Protein AF-A0A2W5UUB6-F1 (afdb_monomer_lite)

pLDDT: mean 73.98, std 19.8, range [32.66, 96.31]

Sequence (246 aa):
DMQAITNAYYAKFVEELAATGVTIIPLQDAVIRSAGLQRLMNMAKPAPYIRGGANRSGFYSPPGYKFYFTPLDGRAKAMGDTMTTTGSQVPEEMAMKELNAGILGVRMVVDFAEIEARGRGMLGMRPPTARVKSKANVALLPVDTQLWVLTPQAKSTYSDLGHRQRYALTSPIVMPDSILSVDDTTPRGSKVSDGVASAIGVLAGVGGQKTRTYQVTVDPVAWSKDVSAAMDEVGKVMIARFNADR

Structure (mmCIF, N/CA/C/O backbone):
data_AF-A0A2W5UUB6-F1
#
_entry.id   AF-A0A2W5UUB6-F1
#
loop_
_atom_site.group_PDB
_atom_site.id
_atom_site.type_symbol
_atom_site.label_atom_id
_atom_site.label_alt_id
_atom_site.label_comp_id
_atom_site.label_asym_id
_atom_site.label_entity_id
_atom_site.label_seq_id
_atom_site.pdbx_PDB_ins_code
_atom_site.Cartn_x
_atom_site.Cartn_y
_atom_site.Cartn_z
_atom_site.occupancy
_atom_site.B_iso_or_equiv
_atom_site.auth_seq_id
_atom_site.auth_comp_id
_atom_site.auth_asym_id
_atom_site.auth_atom_id
_atom_site.pdbx_PDB_model_num
ATOM 1 N N . ASP A 1 1 ? -2.042 1.604 -17.564 1.00 79.38 1 ASP A N 1
ATOM 2 C CA . ASP A 1 1 ? -2.416 2.791 -16.770 1.00 79.38 1 ASP A CA 1
ATOM 3 C C . ASP A 1 1 ? -2.260 2.454 -15.285 1.00 79.38 1 ASP A C 1
ATOM 5 O O . ASP A 1 1 ? -2.983 1.600 -14.789 1.00 79.38 1 ASP A O 1
ATOM 9 N N . MET A 1 2 ? -1.285 3.055 -14.592 1.00 85.12 2 MET A N 1
ATOM 10 C CA . MET A 1 2 ? -1.021 2.781 -13.166 1.00 85.12 2 MET A CA 1
ATOM 11 C C . MET A 1 2 ? -2.186 3.184 -12.254 1.00 85.12 2 MET A C 1
ATOM 13 O O . MET A 1 2 ? -2.388 2.562 -11.209 1.00 85.12 2 MET A O 1
ATOM 17 N N . GLN A 1 3 ? -2.958 4.205 -12.635 1.00 90.69 3 GLN A N 1
ATOM 18 C CA . GLN A 1 3 ? -4.105 4.641 -11.848 1.00 90.69 3 GLN A CA 1
ATOM 19 C C . GLN A 1 3 ? -5.238 3.616 -11.948 1.00 90.69 3 GLN A C 1
ATOM 21 O O . GLN A 1 3 ? -5.810 3.245 -10.927 1.00 90.69 3 GLN A O 1
ATOM 26 N N . ALA A 1 4 ? -5.511 3.098 -13.150 1.00 91.31 4 ALA A N 1
ATOM 27 C CA . ALA A 1 4 ? -6.483 2.024 -13.349 1.00 91.31 4 ALA A CA 1
ATOM 28 C C . ALA A 1 4 ? -6.118 0.752 -12.563 1.00 91.31 4 ALA A C 1
ATO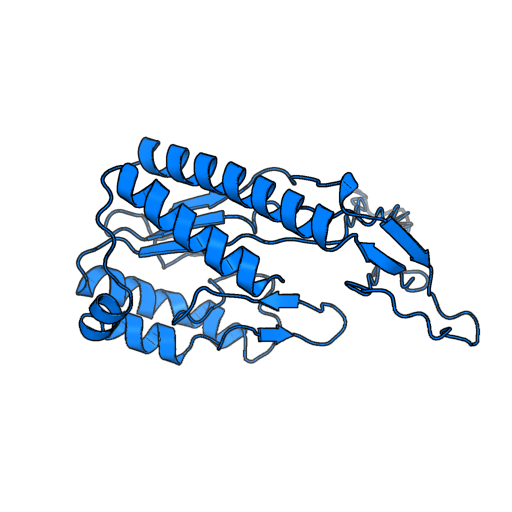M 30 O O . ALA A 1 4 ? -6.977 0.213 -11.868 1.00 91.31 4 ALA A O 1
ATOM 31 N N . ILE A 1 5 ? -4.847 0.326 -12.599 1.00 92.81 5 ILE A N 1
ATOM 32 C CA . ILE A 1 5 ? -4.355 -0.815 -11.802 1.00 92.81 5 ILE A CA 1
ATOM 33 C C . ILE A 1 5 ? -4.570 -0.557 -10.308 1.00 92.81 5 ILE A C 1
ATOM 35 O O . ILE A 1 5 ? -5.104 -1.408 -9.605 1.00 92.81 5 ILE A O 1
ATOM 39 N N . THR A 1 6 ? -4.215 0.637 -9.824 1.00 94.56 6 THR A N 1
ATOM 40 C CA . THR A 1 6 ? -4.392 1.011 -8.410 1.00 94.56 6 THR A CA 1
ATOM 41 C C . THR A 1 6 ? -5.861 0.961 -7.987 1.00 94.56 6 THR A C 1
ATOM 43 O O . THR A 1 6 ? -6.180 0.439 -6.921 1.00 94.56 6 THR A O 1
ATOM 46 N N . ASN A 1 7 ? -6.761 1.479 -8.825 1.00 95.25 7 ASN A N 1
ATOM 47 C CA . ASN A 1 7 ? -8.195 1.495 -8.551 1.00 95.25 7 ASN A CA 1
ATOM 48 C C . ASN A 1 7 ? -8.778 0.077 -8.520 1.00 95.25 7 ASN A C 1
ATOM 50 O O . ASN A 1 7 ? -9.508 -0.257 -7.589 1.00 95.25 7 ASN A O 1
ATOM 54 N N . ALA A 1 8 ? -8.440 -0.746 -9.517 1.00 94.69 8 ALA A N 1
ATOM 55 C CA . ALA A 1 8 ? -8.906 -2.126 -9.616 1.00 94.69 8 ALA A CA 1
ATOM 56 C C . ALA A 1 8 ? -8.400 -2.973 -8.441 1.00 94.69 8 ALA A C 1
ATOM 58 O O . ALA A 1 8 ? -9.194 -3.645 -7.784 1.00 94.69 8 ALA A O 1
ATOM 59 N N . TYR A 1 9 ? -7.105 -2.866 -8.129 1.00 95.62 9 TYR A N 1
ATOM 60 C CA . TYR A 1 9 ? -6.496 -3.551 -6.994 1.00 95.62 9 TYR A CA 1
ATOM 61 C C . TYR A 1 9 ? -7.173 -3.171 -5.675 1.00 95.62 9 TYR A C 1
ATOM 63 O O . TYR A 1 9 ? -7.541 -4.044 -4.899 1.00 95.62 9 TYR A O 1
ATOM 71 N N . TYR A 1 10 ? -7.382 -1.876 -5.419 1.00 95.50 10 TYR A N 1
ATOM 72 C CA . TYR A 1 10 ? -8.007 -1.434 -4.174 1.00 95.50 10 TYR A CA 1
ATOM 73 C C . TYR A 1 10 ? -9.453 -1.912 -4.035 1.00 95.50 10 TYR A C 1
ATOM 75 O O . TYR A 1 10 ? -9.826 -2.385 -2.965 1.00 95.50 10 TYR A O 1
ATOM 83 N N . ALA A 1 11 ? -10.253 -1.817 -5.102 1.00 95.25 11 ALA A N 1
ATOM 84 C CA . ALA A 1 11 ? -11.636 -2.288 -5.086 1.00 95.25 11 ALA A CA 1
ATOM 85 C C . ALA A 1 11 ? -11.707 -3.777 -4.717 1.00 95.25 11 ALA A C 1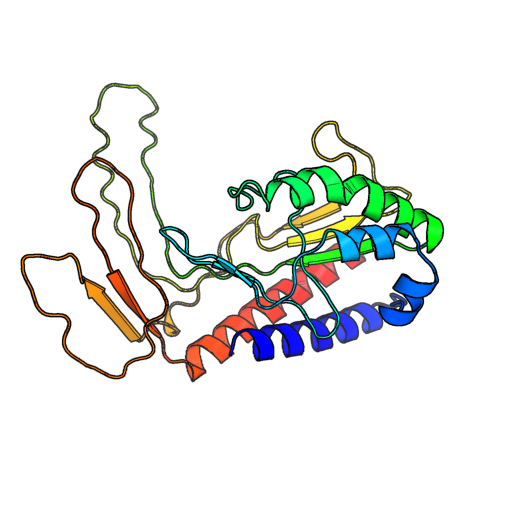
ATOM 87 O O . ALA A 1 11 ? -12.432 -4.151 -3.797 1.00 95.25 11 ALA A O 1
ATOM 88 N N . LYS A 1 12 ? -10.874 -4.596 -5.367 1.00 96.06 12 LYS A N 1
ATOM 89 C CA . LYS A 1 12 ? -10.772 -6.029 -5.089 1.00 96.06 12 LYS A CA 1
ATOM 90 C C . LYS A 1 12 ? -10.245 -6.317 -3.685 1.00 96.06 12 LYS A C 1
ATOM 92 O O . LYS A 1 12 ? -10.807 -7.145 -2.983 1.00 96.06 12 LYS A O 1
ATOM 97 N N . PHE A 1 13 ? -9.207 -5.611 -3.244 1.00 95.81 13 PHE A N 1
ATOM 98 C CA . PHE A 1 13 ? -8.630 -5.783 -1.911 1.00 95.81 13 PHE A CA 1
ATOM 99 C C . PHE A 1 13 ? -9.650 -5.489 -0.800 1.00 95.81 13 PHE A C 1
ATOM 101 O O . PHE A 1 13 ? -9.729 -6.226 0.177 1.00 95.81 13 PHE A O 1
ATOM 108 N N . VAL A 1 14 ? -10.448 -4.426 -0.947 1.00 95.12 14 VAL A N 1
ATOM 109 C CA . VAL A 1 14 ? -11.532 -4.070 -0.015 1.00 95.12 14 VAL A CA 1
ATOM 110 C C . VAL A 1 14 ? -12.622 -5.139 -0.005 1.00 95.12 14 VAL A C 1
ATOM 112 O O . VAL A 1 14 ? -13.071 -5.525 1.071 1.00 95.12 14 VAL A O 1
ATOM 115 N N . GLU A 1 15 ? -13.027 -5.637 -1.173 1.00 95.88 15 GLU A N 1
ATOM 116 C CA . GLU A 1 15 ? -14.008 -6.722 -1.295 1.00 95.88 15 GLU A CA 1
ATOM 117 C C . GLU A 1 15 ? -13.514 -8.012 -0.626 1.00 95.88 15 GLU A C 1
ATOM 119 O O . GLU A 1 15 ? -14.204 -8.577 0.224 1.00 95.88 15 GLU A O 1
ATOM 124 N N . GLU A 1 16 ? -12.294 -8.444 -0.951 1.00 95.94 16 GLU A N 1
ATOM 125 C CA . GLU A 1 16 ? -11.674 -9.641 -0.382 1.00 95.94 16 GLU A CA 1
ATOM 126 C C . GLU A 1 16 ? -11.497 -9.512 1.131 1.00 95.94 16 GLU A C 1
ATOM 128 O O . GLU A 1 16 ? -11.781 -10.466 1.848 1.00 95.94 16 GLU A O 1
ATOM 133 N N . LEU A 1 17 ? -11.088 -8.342 1.635 1.00 94.88 17 LEU A N 1
ATOM 134 C CA . LEU A 1 17 ? -10.955 -8.083 3.070 1.00 94.88 17 LEU A CA 1
ATOM 135 C C . LEU A 1 17 ? -12.319 -8.084 3.777 1.00 94.88 17 LEU A C 1
ATOM 137 O O . LEU A 1 17 ? -12.452 -8.652 4.860 1.00 94.88 17 LEU A O 1
ATOM 141 N N . ALA A 1 18 ? -13.352 -7.493 3.174 1.00 95.81 18 ALA A N 1
ATOM 142 C CA . ALA A 1 18 ? -14.706 -7.527 3.724 1.00 95.81 18 ALA A CA 1
ATOM 143 C C . ALA A 1 18 ? -15.255 -8.961 3.797 1.00 95.81 18 ALA A C 1
ATOM 145 O O . ALA A 1 18 ? -15.889 -9.331 4.789 1.00 95.81 18 ALA A O 1
ATOM 146 N N . ALA A 1 19 ? -14.944 -9.800 2.804 1.00 96.31 19 ALA A N 1
ATOM 147 C CA . ALA A 1 19 ? -15.331 -11.211 2.777 1.00 96.31 19 ALA A CA 1
ATOM 148 C C . ALA A 1 19 ? -14.726 -12.039 3.931 1.00 96.31 19 ALA A C 1
ATOM 150 O O . ALA A 1 19 ? -15.245 -13.106 4.256 1.00 96.31 19 ALA A O 1
ATOM 151 N N . THR A 1 20 ? -13.682 -11.545 4.608 1.00 94.94 20 THR A N 1
ATOM 152 C CA . THR A 1 20 ? -13.096 -12.183 5.807 1.00 94.94 20 THR A CA 1
ATOM 153 C C . THR A 1 20 ? -13.822 -11.807 7.108 1.00 94.94 20 THR A C 1
ATOM 155 O O . THR A 1 20 ? -13.417 -12.196 8.211 1.00 94.94 20 THR A O 1
ATOM 158 N N . GLY A 1 21 ? -14.915 -11.046 6.996 1.00 94.38 21 GLY A N 1
ATOM 159 C CA . GLY A 1 21 ? -15.702 -10.547 8.121 1.00 94.38 21 GLY A CA 1
ATOM 160 C C . GLY A 1 21 ? -15.117 -9.285 8.756 1.00 94.38 21 GLY A C 1
ATOM 161 O O . GLY A 1 21 ? -15.389 -9.009 9.923 1.00 94.38 21 GLY A O 1
ATOM 162 N N . VAL A 1 22 ? -14.269 -8.538 8.043 1.00 93.38 22 VAL A N 1
ATOM 163 C CA . VAL A 1 22 ? -13.794 -7.218 8.482 1.00 93.38 22 VAL A CA 1
ATOM 164 C C . VAL A 1 22 ? -14.789 -6.152 8.040 1.00 93.38 22 VAL A C 1
ATOM 166 O O . VAL A 1 22 ? -15.046 -5.979 6.852 1.00 93.38 22 VAL A O 1
ATOM 169 N N . THR A 1 23 ? -15.311 -5.381 8.991 1.00 94.38 23 THR A N 1
ATOM 170 C CA . THR A 1 23 ? -16.136 -4.211 8.674 1.00 94.38 23 THR A CA 1
ATOM 171 C C . THR A 1 23 ? -15.251 -3.048 8.242 1.00 94.38 23 THR A C 1
ATOM 173 O O . THR A 1 23 ? -14.410 -2.579 9.010 1.00 94.38 23 THR A O 1
ATOM 176 N N . ILE A 1 24 ? -15.464 -2.555 7.024 1.00 93.81 24 ILE A N 1
ATOM 177 C CA . ILE A 1 24 ? -14.699 -1.447 6.451 1.00 93.81 24 ILE A CA 1
ATOM 178 C C . ILE A 1 24 ? -15.499 -0.154 6.614 1.00 93.81 24 ILE A C 1
ATOM 180 O O . ILE A 1 24 ? -16.646 -0.067 6.182 1.00 93.81 24 ILE A O 1
ATOM 184 N N . ILE A 1 25 ? -14.891 0.855 7.241 1.00 94.19 25 ILE A N 1
ATOM 185 C CA . ILE A 1 25 ? -15.484 2.191 7.369 1.00 94.19 25 ILE A CA 1
ATOM 186 C C . ILE A 1 25 ? -15.177 2.970 6.080 1.00 94.19 25 ILE A C 1
ATOM 188 O O . ILE A 1 25 ? -13.996 3.130 5.755 1.00 94.19 25 ILE A O 1
ATOM 192 N N . PRO A 1 26 ? -16.188 3.474 5.348 1.00 93.69 26 PRO A N 1
ATOM 193 C CA . PRO A 1 26 ? -15.958 4.304 4.170 1.00 93.69 26 PRO A CA 1
ATOM 194 C C . PRO A 1 26 ? -15.103 5.534 4.497 1.00 93.69 26 PRO A C 1
ATOM 196 O O . PRO A 1 26 ? -15.256 6.143 5.556 1.00 93.69 26 PRO A O 1
ATOM 199 N N . LEU A 1 27 ? -14.220 5.938 3.574 1.00 92.25 27 LEU A N 1
ATOM 200 C CA . LEU A 1 27 ? -13.283 7.044 3.814 1.00 92.25 27 LEU A CA 1
ATOM 201 C C . LEU A 1 27 ? -13.987 8.337 4.238 1.00 92.25 27 LEU A C 1
ATOM 203 O O . LEU A 1 27 ? -13.520 9.013 5.148 1.00 92.25 27 LEU A O 1
ATOM 207 N N . GLN A 1 28 ? -15.090 8.689 3.573 1.00 93.25 28 GLN A N 1
ATOM 208 C CA . GLN A 1 28 ? -15.815 9.930 3.853 1.00 93.25 28 GLN A CA 1
ATOM 209 C C . GLN A 1 28 ? -16.339 9.945 5.294 1.00 93.25 28 GLN A C 1
ATOM 211 O O . GLN A 1 28 ? -16.095 10.905 6.025 1.00 93.25 28 GLN A O 1
ATOM 216 N N . ASP A 1 29 ? -16.944 8.841 5.733 1.00 94.88 29 ASP A N 1
ATOM 217 C CA . ASP A 1 29 ? -17.426 8.678 7.105 1.00 94.88 29 ASP A CA 1
ATOM 218 C C . ASP A 1 29 ? -16.270 8.714 8.109 1.00 94.88 29 ASP A C 1
ATOM 220 O O . ASP A 1 29 ? -16.365 9.359 9.155 1.00 94.88 29 ASP A O 1
ATOM 224 N N . ALA A 1 30 ? -15.151 8.059 7.786 1.00 93.94 30 ALA A N 1
ATOM 225 C CA . ALA A 1 30 ? -13.965 8.052 8.634 1.00 93.94 30 ALA A CA 1
ATOM 226 C C . ALA A 1 30 ? -13.375 9.463 8.804 1.00 93.94 30 ALA A C 1
ATOM 228 O O . ALA A 1 30 ? -13.008 9.851 9.912 1.00 93.94 30 ALA A O 1
ATOM 229 N N . VAL A 1 31 ? -13.313 10.255 7.729 1.00 93.75 31 VAL A N 1
ATOM 230 C CA . VAL A 1 31 ? -12.790 11.632 7.752 1.00 93.75 31 VAL A CA 1
ATOM 231 C C . VAL A 1 31 ? -13.700 12.549 8.568 1.00 93.75 31 VAL A C 1
ATOM 233 O O . VAL A 1 31 ? -13.200 13.378 9.323 1.00 93.75 31 VAL A O 1
ATOM 236 N N . ILE A 1 32 ? -15.022 12.393 8.480 1.00 95.44 32 ILE A N 1
ATOM 237 C CA . ILE A 1 32 ? -15.971 13.175 9.292 1.00 95.44 32 ILE A CA 1
ATOM 238 C C . ILE A 1 32 ? -15.808 12.853 10.783 1.00 95.44 32 ILE A C 1
ATOM 240 O O . ILE A 1 32 ? -15.859 13.749 11.623 1.00 95.44 32 ILE A O 1
ATOM 244 N N . ARG A 1 33 ? -15.582 11.578 11.112 1.00 94.88 33 ARG A N 1
ATOM 245 C CA . ARG A 1 33 ? -15.505 11.078 12.492 1.00 94.88 33 ARG A CA 1
ATOM 246 C C . ARG A 1 33 ? -14.141 11.264 13.160 1.00 94.88 33 ARG A C 1
ATOM 248 O O . ARG A 1 33 ? -14.052 11.050 14.365 1.00 94.88 33 ARG A O 1
ATOM 255 N N . SER A 1 34 ? -13.095 11.627 12.413 1.00 95.75 34 SER A N 1
ATOM 256 C CA . SER A 1 34 ? -11.730 11.692 12.939 1.00 95.75 34 SER A CA 1
ATOM 257 C C . SER A 1 34 ? -10.968 12.954 12.528 1.00 95.75 34 SER A C 1
ATOM 259 O O . SER A 1 34 ? -10.591 13.141 11.367 1.00 95.75 34 SER A O 1
ATOM 261 N N . ALA A 1 35 ? -10.639 13.779 13.524 1.00 94.56 35 ALA A N 1
ATOM 262 C CA . ALA A 1 35 ? -9.728 14.909 13.374 1.00 94.56 35 ALA A CA 1
ATOM 263 C C . ALA A 1 35 ? -8.290 14.441 13.083 1.00 94.56 35 ALA A C 1
ATOM 265 O O . ALA A 1 35 ? -7.573 15.084 12.310 1.00 94.56 35 ALA A O 1
ATOM 266 N N . GLY A 1 36 ? -7.878 13.300 13.647 1.00 91.31 36 GLY A N 1
ATOM 267 C CA . GLY A 1 36 ? -6.616 12.636 13.319 1.00 91.31 36 GLY A CA 1
ATOM 268 C C . GLY A 1 36 ? -6.506 12.322 11.826 1.00 91.31 36 GLY A C 1
ATOM 269 O O . GLY A 1 36 ? -5.524 12.697 11.182 1.00 91.31 36 GLY A O 1
ATOM 270 N N . LEU A 1 37 ? -7.547 11.733 11.233 1.00 91.19 37 LEU A N 1
ATOM 271 C CA . LEU A 1 37 ? -7.553 11.385 9.814 1.00 91.19 37 LEU A CA 1
ATOM 272 C C . LEU A 1 37 ? -7.606 12.632 8.923 1.00 91.19 37 LEU A C 1
ATOM 274 O O . LEU A 1 37 ? -6.888 12.693 7.926 1.00 91.19 37 LEU A O 1
ATOM 278 N N . GLN A 1 38 ? -8.372 13.661 9.300 1.00 92.62 38 GLN A N 1
ATOM 279 C CA . GLN A 1 38 ? -8.346 14.959 8.608 1.00 92.62 38 GLN A CA 1
ATOM 280 C C . GLN A 1 38 ? -6.938 15.562 8.597 1.00 92.62 38 GLN A C 1
ATOM 282 O O . GLN A 1 38 ? -6.442 15.986 7.550 1.00 92.62 38 GLN A O 1
ATOM 287 N N . ARG A 1 39 ? -6.252 15.559 9.745 1.00 90.62 39 ARG A N 1
ATOM 288 C CA . ARG A 1 39 ? -4.875 16.050 9.860 1.00 90.62 39 ARG A CA 1
ATOM 289 C C . ARG A 1 39 ? -3.914 15.238 8.996 1.00 90.62 39 ARG A C 1
ATOM 291 O O . ARG A 1 39 ? -3.105 15.835 8.287 1.00 90.62 39 ARG A O 1
ATOM 298 N N . LEU A 1 40 ? -4.030 13.908 9.004 1.00 88.69 40 LEU A N 1
ATOM 299 C CA . LEU A 1 40 ? -3.229 13.031 8.149 1.00 88.69 40 LEU A CA 1
ATOM 300 C C . LEU A 1 40 ? -3.436 13.372 6.669 1.00 88.69 40 LEU A C 1
ATOM 302 O O . LEU A 1 40 ? -2.469 13.572 5.939 1.00 88.69 40 LEU A O 1
ATOM 306 N N . MET A 1 41 ? -4.690 13.521 6.241 1.00 89.12 41 MET A N 1
ATOM 307 C CA . MET A 1 41 ? -5.051 13.868 4.864 1.00 89.12 41 MET A CA 1
ATOM 308 C C . MET A 1 41 ? -4.605 15.280 4.462 1.00 89.12 41 MET A C 1
ATOM 310 O O . MET A 1 41 ? -4.344 15.532 3.285 1.00 89.12 41 MET A O 1
ATOM 314 N N . ASN A 1 42 ? -4.478 16.214 5.402 1.00 88.44 42 ASN A N 1
ATOM 315 C CA . ASN A 1 42 ? -3.940 17.550 5.127 1.00 88.44 42 ASN A CA 1
ATOM 316 C C . ASN A 1 42 ? -2.418 17.545 4.941 1.00 88.44 42 ASN A C 1
ATOM 318 O O . ASN A 1 42 ? -1.894 18.356 4.183 1.00 88.44 42 ASN A O 1
ATOM 322 N N . MET A 1 43 ? -1.719 16.618 5.596 1.00 85.56 43 MET A N 1
ATOM 323 C CA . MET A 1 43 ? -0.272 16.427 5.446 1.00 85.56 43 MET A CA 1
ATOM 324 C C . MET A 1 43 ? 0.084 15.547 4.245 1.00 85.56 43 MET A C 1
ATOM 326 O O . MET A 1 43 ? 1.166 15.678 3.674 1.00 85.56 43 MET A O 1
ATOM 330 N N . ALA A 1 44 ? -0.814 14.635 3.879 1.00 88.31 44 ALA A N 1
ATOM 331 C CA . ALA A 1 44 ? -0.657 13.736 2.752 1.00 88.31 44 ALA A CA 1
ATOM 332 C C . ALA A 1 44 ? -0.598 14.494 1.415 1.00 88.31 44 ALA A C 1
ATOM 334 O O . ALA A 1 44 ? -1.136 15.591 1.243 1.00 88.31 44 ALA A O 1
ATOM 335 N N . LYS A 1 45 ? 0.056 13.876 0.437 1.00 88.50 45 LYS A N 1
ATOM 336 C CA . LYS A 1 45 ? 0.267 14.415 -0.904 1.00 88.50 45 LYS A CA 1
ATOM 337 C C . LYS A 1 45 ? -0.837 13.942 -1.857 1.00 88.50 45 LYS A C 1
ATOM 339 O O . LYS A 1 45 ? -1.331 12.819 -1.717 1.00 88.50 45 LYS A O 1
ATOM 344 N N . PRO A 1 46 ? -1.231 14.772 -2.837 1.00 90.56 46 PRO A N 1
ATOM 345 C CA . PRO A 1 46 ? -2.205 14.368 -3.846 1.00 90.56 46 PRO A CA 1
ATOM 346 C C . PRO A 1 46 ? -1.658 13.216 -4.693 1.00 90.56 46 PRO A C 1
ATOM 348 O O . PRO A 1 46 ? -0.461 13.171 -4.960 1.00 90.56 46 PRO A O 1
ATOM 351 N N . ALA A 1 47 ? -2.529 12.314 -5.138 1.00 89.44 47 ALA A N 1
ATOM 352 C CA . ALA A 1 47 ? -2.204 11.285 -6.119 1.00 89.44 47 ALA A CA 1
ATOM 353 C C . ALA A 1 47 ? -2.944 11.572 -7.446 1.00 89.44 47 ALA A C 1
ATOM 355 O O . ALA A 1 47 ? -4.087 12.030 -7.396 1.00 89.44 47 ALA A O 1
ATOM 356 N N . PRO A 1 48 ? -2.328 11.318 -8.618 1.00 90.31 48 PRO A N 1
ATOM 357 C CA . PRO A 1 48 ? -0.969 10.816 -8.788 1.00 90.31 48 PRO A CA 1
ATOM 358 C C . PRO A 1 48 ? 0.091 11.872 -8.439 1.00 90.31 48 PRO A C 1
ATOM 360 O O . PRO A 1 48 ? -0.061 13.055 -8.737 1.00 90.31 48 PRO A O 1
ATOM 363 N N . TYR A 1 49 ? 1.198 11.435 -7.843 1.00 86.94 49 TYR A N 1
ATOM 364 C CA . TYR A 1 49 ? 2.380 12.267 -7.623 1.00 86.94 49 TYR A CA 1
ATOM 365 C C . TYR A 1 49 ? 3.565 11.664 -8.348 1.00 86.94 49 TYR A C 1
ATOM 367 O O . TYR A 1 49 ? 3.963 10.529 -8.089 1.00 86.94 49 TYR A O 1
ATOM 375 N N . ILE A 1 50 ? 4.138 12.434 -9.266 1.00 85.31 50 ILE A N 1
ATOM 376 C CA . ILE A 1 50 ? 5.315 12.023 -10.019 1.00 85.31 50 ILE A CA 1
ATOM 377 C C . ILE A 1 50 ? 6.508 12.792 -9.482 1.00 85.31 50 ILE A C 1
ATOM 379 O O . ILE A 1 50 ? 6.598 14.013 -9.618 1.00 85.31 50 ILE A O 1
ATOM 383 N N . ARG A 1 51 ? 7.460 12.068 -8.901 1.00 76.50 51 ARG A N 1
ATOM 384 C CA . ARG A 1 51 ? 8.743 12.643 -8.517 1.00 76.50 51 ARG A CA 1
ATOM 385 C C . ARG A 1 51 ? 9.688 12.622 -9.715 1.00 76.50 51 ARG A C 1
ATOM 387 O O . ARG A 1 51 ? 9.911 11.563 -10.296 1.00 76.50 51 ARG A O 1
ATOM 394 N N . GLY A 1 52 ? 10.242 13.779 -10.072 1.00 66.50 52 GLY A N 1
ATOM 395 C CA . GLY A 1 52 ? 11.264 13.913 -11.118 1.00 66.50 52 GLY A CA 1
ATOM 396 C C . GLY A 1 52 ? 12.688 13.574 -10.646 1.00 66.50 52 GLY A C 1
ATOM 397 O O . GLY A 1 52 ? 12.930 13.359 -9.459 1.00 66.50 52 GLY A O 1
ATOM 398 N N . GLY A 1 53 ? 13.645 13.559 -11.582 1.00 64.44 53 GLY A N 1
ATOM 399 C CA . GLY A 1 53 ? 15.079 13.368 -11.313 1.00 64.44 53 GLY A CA 1
ATOM 400 C C . GLY A 1 53 ? 15.584 11.926 -11.469 1.00 64.44 53 GLY A C 1
ATOM 401 O O . GLY A 1 53 ? 14.930 11.093 -12.091 1.00 64.44 53 GLY A O 1
ATOM 402 N N . ALA A 1 54 ? 16.763 11.637 -10.900 1.00 52.69 54 ALA A N 1
ATOM 403 C CA . ALA A 1 54 ? 17.476 10.357 -11.049 1.00 52.69 54 ALA A CA 1
ATOM 404 C C . ALA A 1 54 ? 16.734 9.132 -10.470 1.00 52.69 54 ALA A C 1
ATOM 406 O O . ALA A 1 54 ? 17.042 8.008 -10.841 1.00 52.69 54 ALA A O 1
ATOM 407 N N . ASN A 1 55 ? 15.749 9.346 -9.591 1.00 59.84 55 ASN A N 1
ATOM 408 C CA . ASN A 1 55 ? 14.881 8.308 -9.026 1.00 59.84 55 ASN A CA 1
ATOM 409 C C . ASN A 1 55 ? 13.421 8.643 -9.338 1.00 59.84 55 ASN A C 1
ATOM 411 O O . ASN A 1 55 ? 12.636 8.970 -8.434 1.00 59.84 55 ASN A O 1
ATOM 415 N N . ARG A 1 56 ? 13.090 8.644 -10.635 1.00 72.19 56 ARG A N 1
ATOM 416 C CA . ARG A 1 56 ? 11.734 8.926 -11.102 1.00 72.19 56 ARG A CA 1
ATOM 417 C C . ARG A 1 56 ? 10.792 7.863 -10.545 1.00 72.19 56 ARG A C 1
ATOM 419 O O . ARG A 1 56 ? 10.966 6.678 -10.801 1.00 72.19 56 ARG A O 1
ATOM 426 N N . SER A 1 57 ? 9.813 8.289 -9.760 1.00 79.50 57 SER A N 1
ATOM 427 C CA . SER A 1 57 ? 8.855 7.392 -9.110 1.00 79.50 57 SER A CA 1
ATOM 428 C C . SER A 1 57 ? 7.459 7.976 -9.257 1.00 79.50 57 SER A C 1
ATOM 430 O O . SER A 1 57 ? 7.277 9.182 -9.076 1.00 79.50 57 SER A O 1
ATOM 432 N N . GLY A 1 58 ? 6.493 7.129 -9.603 1.00 87.50 58 GLY A N 1
ATOM 433 C CA . GLY A 1 58 ? 5.079 7.482 -9.600 1.00 87.50 58 GLY A CA 1
ATOM 434 C C . GLY A 1 58 ? 4.399 6.909 -8.366 1.00 87.50 58 GLY A C 1
ATOM 435 O O . GLY A 1 58 ? 4.559 5.728 -8.071 1.00 87.50 58 GLY A O 1
ATOM 436 N N . PHE A 1 59 ? 3.657 7.747 -7.657 1.00 90.56 59 PHE A N 1
ATOM 437 C CA . PHE A 1 59 ? 2.861 7.371 -6.498 1.00 90.56 59 PHE A CA 1
ATOM 438 C C . PHE A 1 59 ? 1.392 7.531 -6.859 1.00 90.56 59 PHE A C 1
ATOM 440 O O . PHE A 1 59 ? 0.977 8.599 -7.313 1.00 90.56 59 PHE A O 1
ATOM 447 N N . TYR A 1 60 ? 0.625 6.467 -6.665 1.00 93.81 60 TYR A N 1
ATOM 448 C CA . TYR A 1 60 ? -0.780 6.380 -7.041 1.00 93.81 60 TYR A CA 1
ATOM 449 C C . TYR A 1 60 ? -1.597 5.975 -5.816 1.00 93.81 60 TYR A C 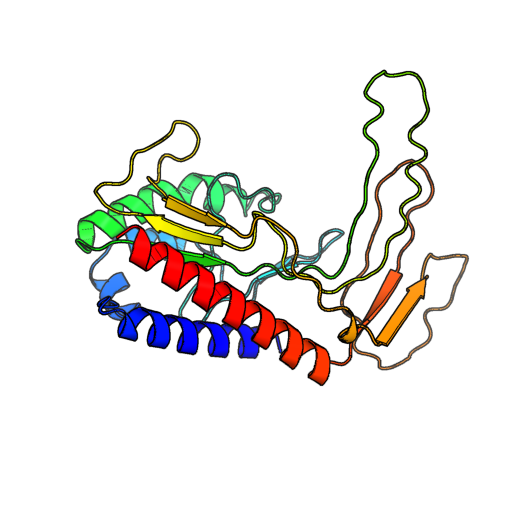1
ATOM 451 O O . TYR A 1 60 ? -1.094 5.312 -4.906 1.00 93.81 60 TYR A O 1
ATOM 459 N N . SER A 1 61 ? -2.846 6.418 -5.757 1.00 95.06 61 SER A N 1
ATOM 460 C CA . SER A 1 61 ? -3.774 6.097 -4.670 1.00 95.06 61 SER A CA 1
ATOM 461 C C . SER A 1 61 ? -5.181 5.943 -5.229 1.00 95.06 61 SER A C 1
ATOM 463 O O . SER A 1 61 ? -5.465 6.533 -6.273 1.00 95.06 61 SER A O 1
ATOM 465 N N . PRO A 1 62 ? -6.062 5.179 -4.567 1.00 94.44 62 PRO A N 1
ATOM 466 C CA . PRO A 1 62 ? -7.453 5.046 -4.989 1.00 94.44 62 PRO A CA 1
ATOM 467 C C . PRO A 1 62 ? -8.194 6.395 -4.978 1.00 94.44 62 PRO A C 1
ATOM 469 O O . PRO A 1 62 ? -7.740 7.345 -4.331 1.00 94.44 62 PRO A O 1
ATOM 472 N N . PRO A 1 63 ? -9.355 6.509 -5.645 1.00 90.88 63 PRO A N 1
ATOM 473 C CA . PRO A 1 63 ? -10.096 7.764 -5.714 1.00 90.88 63 PRO A CA 1
ATOM 474 C C . PRO A 1 63 ? -10.458 8.295 -4.321 1.00 90.88 63 PRO A C 1
ATOM 476 O O . PRO A 1 63 ? -10.902 7.546 -3.454 1.00 90.88 63 PRO A O 1
ATOM 479 N N . GLY A 1 64 ? -10.255 9.595 -4.099 1.00 90.12 64 GLY A N 1
ATOM 480 C CA . GLY A 1 64 ? -10.498 10.250 -2.807 1.00 90.12 64 GLY A CA 1
ATOM 481 C C . GLY A 1 64 ? -9.386 10.061 -1.767 1.00 90.12 64 GLY A C 1
ATOM 482 O O . GLY A 1 64 ? -9.330 10.824 -0.802 1.00 90.12 64 GLY A O 1
ATOM 483 N N . TYR A 1 65 ? -8.463 9.120 -1.978 1.00 91.94 65 TYR A N 1
ATOM 484 C CA . TYR A 1 65 ? -7.302 8.931 -1.116 1.00 91.94 65 TYR A CA 1
ATOM 485 C C . TYR A 1 65 ? -6.131 9.817 -1.547 1.00 91.94 65 TYR A C 1
ATOM 487 O O . TYR A 1 65 ? -5.899 10.091 -2.725 1.00 91.94 65 TYR A O 1
ATOM 495 N N . LYS A 1 66 ? -5.355 10.239 -0.552 1.00 91.44 66 LYS A N 1
ATOM 496 C CA . LYS A 1 66 ? -4.027 10.830 -0.713 1.00 91.44 66 LYS A CA 1
ATOM 497 C C . LYS A 1 66 ? -2.996 9.814 -0.238 1.00 91.44 66 LYS A C 1
ATOM 499 O O . LYS A 1 66 ? -3.329 8.929 0.550 1.00 91.44 66 LYS A O 1
ATOM 504 N N . PHE A 1 67 ? -1.745 9.965 -0.654 1.00 88.25 67 PHE A N 1
ATOM 505 C CA . PHE A 1 67 ? -0.665 9.130 -0.130 1.00 88.25 67 PHE A CA 1
ATOM 506 C C . PHE A 1 67 ? 0.212 9.918 0.836 1.00 88.25 67 PHE A C 1
ATOM 508 O O . PHE A 1 67 ? 0.380 11.132 0.730 1.00 88.25 67 PHE A O 1
ATOM 515 N N . TYR A 1 68 ? 0.820 9.208 1.771 1.00 86.50 68 TYR A N 1
ATOM 516 C CA . TYR A 1 68 ? 1.838 9.744 2.658 1.00 86.50 68 TYR A CA 1
ATOM 517 C C . TYR A 1 68 ? 2.949 8.707 2.796 1.00 86.50 68 TYR A C 1
ATOM 519 O O . TYR A 1 68 ? 2.730 7.509 2.609 1.00 86.50 68 TYR A O 1
ATOM 527 N N . PHE A 1 69 ? 4.157 9.168 3.103 1.00 81.62 69 PHE A N 1
ATOM 528 C CA . PHE A 1 69 ? 5.252 8.264 3.414 1.00 81.62 69 PHE A CA 1
ATOM 529 C C . PHE A 1 69 ? 5.159 7.843 4.879 1.00 81.62 69 PHE A C 1
ATOM 531 O O . PHE A 1 69 ? 4.969 8.680 5.759 1.00 81.62 69 PHE A O 1
ATOM 538 N N . THR A 1 70 ? 5.307 6.550 5.151 1.00 75.75 70 THR A N 1
ATOM 539 C CA . THR A 1 70 ? 5.409 6.061 6.530 1.00 75.75 70 THR A CA 1
ATOM 540 C C . THR A 1 70 ? 6.771 6.425 7.130 1.00 75.75 70 THR A C 1
ATOM 542 O O . THR A 1 70 ? 7.741 6.599 6.389 1.00 75.75 70 THR A O 1
ATOM 545 N N . PRO A 1 71 ? 6.901 6.472 8.461 1.00 68.81 71 PRO A N 1
ATOM 546 C CA . PRO A 1 71 ? 8.190 6.584 9.136 1.00 68.81 71 PRO A CA 1
ATOM 547 C C . PRO A 1 71 ? 9.214 5.601 8.589 1.00 68.81 71 PRO A C 1
ATOM 549 O O . PRO A 1 71 ? 8.891 4.439 8.330 1.00 68.81 71 PRO A O 1
ATOM 552 N N . LEU A 1 72 ? 10.446 6.087 8.430 1.00 65.75 72 LEU A N 1
ATOM 553 C CA . LEU A 1 72 ? 11.575 5.327 7.890 1.00 65.75 72 LEU A CA 1
ATOM 554 C C . LEU A 1 72 ? 11.370 4.823 6.452 1.00 65.75 72 LEU A C 1
ATOM 556 O O . LEU A 1 72 ? 12.120 3.959 6.000 1.00 65.75 72 LEU A O 1
ATOM 560 N N . ASP A 1 73 ? 10.400 5.364 5.705 1.00 70.81 73 ASP A N 1
ATOM 561 C CA . ASP A 1 73 ? 10.343 5.125 4.268 1.00 70.81 73 ASP A CA 1
ATOM 562 C C . ASP A 1 73 ? 11.561 5.784 3.610 1.00 70.81 73 ASP A C 1
ATOM 564 O O . ASP A 1 73 ? 11.614 6.999 3.405 1.00 70.81 73 ASP A O 1
ATOM 568 N N . GLY A 1 74 ? 12.557 4.962 3.272 1.00 66.31 74 GLY A N 1
ATOM 569 C CA . GLY A 1 74 ? 13.806 5.392 2.646 1.00 66.31 74 GLY A CA 1
ATOM 570 C C . GLY A 1 74 ? 13.621 6.063 1.282 1.00 66.31 74 GLY A C 1
ATOM 571 O O . GLY A 1 74 ? 14.591 6.587 0.727 1.00 66.31 74 GLY A O 1
ATOM 572 N N . ARG A 1 75 ? 12.399 6.081 0.726 1.00 69.06 75 ARG A N 1
ATOM 573 C CA . ARG A 1 75 ? 12.056 6.857 -0.470 1.00 69.06 75 ARG A CA 1
ATOM 574 C C . ARG A 1 75 ? 11.793 8.322 -0.164 1.00 69.06 75 ARG A C 1
ATOM 576 O O . ARG A 1 75 ? 11.935 9.116 -1.088 1.00 69.06 75 ARG A O 1
ATOM 583 N N . ALA A 1 76 ? 11.456 8.707 1.061 1.00 64.69 76 ALA A N 1
ATOM 584 C CA . ALA A 1 76 ? 11.220 10.100 1.425 1.00 64.69 76 ALA A CA 1
ATOM 585 C C . ALA A 1 76 ? 12.546 10.866 1.555 1.00 64.69 76 ALA A C 1
ATOM 587 O O . ALA A 1 76 ? 13.097 11.035 2.640 1.00 64.69 76 ALA A O 1
ATOM 588 N N . LYS A 1 77 ? 13.097 11.284 0.414 1.00 64.38 77 LYS A N 1
ATOM 589 C CA . LYS A 1 77 ? 14.410 11.946 0.333 1.00 64.38 77 LYS A CA 1
ATOM 590 C C . LYS A 1 77 ? 14.322 13.447 0.061 1.00 64.38 77 LYS A C 1
ATOM 592 O O . LYS A 1 77 ? 15.326 14.136 0.209 1.00 64.38 77 LYS A O 1
ATOM 597 N N . ALA A 1 78 ? 13.160 13.961 -0.354 1.00 63.38 78 ALA A N 1
ATOM 598 C CA . ALA A 1 78 ? 12.964 15.395 -0.543 1.00 63.38 78 ALA A CA 1
ATOM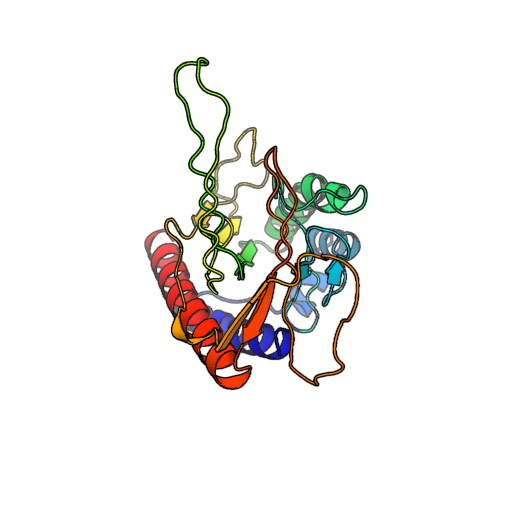 599 C C . ALA A 1 78 ? 12.511 16.062 0.762 1.00 63.38 78 ALA A C 1
ATOM 601 O O . ALA A 1 78 ? 11.775 15.467 1.543 1.00 63.38 78 ALA A O 1
ATOM 602 N N . MET A 1 79 ? 12.883 17.331 0.957 1.00 57.22 79 MET A N 1
ATOM 603 C CA . MET A 1 79 ? 12.566 18.109 2.166 1.00 57.22 79 MET A CA 1
ATOM 604 C C . MET A 1 79 ? 11.060 18.134 2.503 1.00 57.22 79 MET A C 1
ATOM 606 O O . MET A 1 79 ? 10.685 18.133 3.671 1.00 57.22 79 MET A O 1
ATOM 610 N N . GLY A 1 80 ? 10.187 18.100 1.488 1.00 59.75 80 GLY A N 1
ATOM 611 C CA . GLY A 1 80 ? 8.732 18.020 1.665 1.00 59.75 80 GLY A CA 1
ATOM 612 C C . GLY A 1 80 ? 8.174 16.603 1.849 1.00 59.75 80 GLY A C 1
ATOM 613 O O . GLY A 1 80 ? 6.989 16.456 2.136 1.00 59.75 80 GLY A O 1
ATOM 614 N N . ASP A 1 81 ? 8.968 15.554 1.645 1.00 66.62 81 ASP A N 1
ATOM 615 C CA . ASP A 1 81 ? 8.574 14.159 1.894 1.00 66.62 81 ASP A CA 1
ATOM 616 C C . ASP A 1 81 ? 8.796 13.803 3.371 1.00 66.62 81 ASP A C 1
ATOM 618 O O . ASP A 1 81 ? 7.977 13.109 3.978 1.00 66.62 81 ASP A O 1
ATOM 622 N N . THR A 1 82 ? 9.840 14.379 3.977 1.00 60.53 82 THR A N 1
ATOM 623 C CA . THR A 1 82 ? 10.232 14.162 5.376 1.00 60.53 82 THR A CA 1
ATOM 624 C C . THR A 1 82 ? 9.163 14.604 6.384 1.00 60.53 82 THR A C 1
ATOM 626 O O . THR A 1 82 ? 9.036 14.024 7.462 1.00 60.53 82 THR A O 1
ATOM 629 N N . MET A 1 83 ? 8.340 15.604 6.034 1.00 60.28 83 MET A N 1
ATOM 630 C CA . MET A 1 83 ? 7.207 16.018 6.877 1.00 60.28 83 MET A CA 1
ATOM 631 C C . MET A 1 83 ? 6.137 14.925 6.992 1.00 60.28 83 MET A C 1
ATOM 633 O O . MET A 1 83 ? 5.517 14.781 8.044 1.00 60.28 83 MET A O 1
ATOM 637 N N . THR A 1 84 ? 5.940 14.123 5.941 1.00 62.09 84 THR A N 1
ATOM 638 C CA . THR A 1 84 ? 4.977 13.012 5.979 1.00 62.09 84 THR A CA 1
ATOM 639 C C . THR A 1 84 ? 5.534 11.785 6.697 1.00 62.09 84 THR A C 1
ATOM 641 O O . THR A 1 84 ? 4.784 11.128 7.414 1.00 62.09 84 THR A O 1
ATOM 644 N N . THR A 1 85 ? 6.845 11.521 6.611 1.00 63.12 85 THR A N 1
ATOM 645 C CA . THR A 1 85 ? 7.459 10.363 7.283 1.00 63.12 85 THR A CA 1
ATOM 646 C C . THR A 1 85 ? 7.460 10.472 8.791 1.00 63.12 85 THR A C 1
ATOM 648 O O . THR A 1 85 ? 7.167 9.495 9.462 1.00 63.12 85 THR A O 1
ATOM 651 N N . THR A 1 86 ? 7.790 11.634 9.347 1.00 62.62 86 THR A N 1
ATOM 652 C CA . THR A 1 86 ? 7.885 11.775 10.810 1.00 62.62 86 THR A CA 1
ATOM 653 C C . THR A 1 86 ? 6.545 12.192 11.413 1.00 62.62 86 THR A C 1
ATOM 655 O O . THR A 1 86 ? 6.242 11.868 12.555 1.00 62.62 86 THR A O 1
ATOM 658 N N . GLY A 1 87 ? 5.716 12.896 10.640 1.00 68.94 87 GLY A N 1
ATOM 659 C CA . GLY A 1 87 ? 4.490 13.503 11.138 1.00 68.94 87 GLY A CA 1
ATOM 660 C C . GLY A 1 87 ? 3.214 12.671 10.983 1.00 68.94 87 GLY A C 1
ATOM 661 O O . GLY A 1 87 ? 2.190 13.092 11.506 1.00 68.94 87 GLY A O 1
ATOM 662 N N . SER A 1 88 ? 3.244 11.523 10.293 1.00 73.56 88 SER A N 1
ATOM 663 C CA . SER A 1 88 ? 2.057 10.671 10.067 1.00 73.56 88 SER A CA 1
ATOM 664 C C . SER A 1 88 ? 1.680 9.778 11.255 1.00 73.56 88 SER A C 1
ATOM 666 O O . SER A 1 88 ? 0.509 9.441 11.396 1.00 73.56 88 SER A O 1
ATOM 668 N N . GLN A 1 89 ? 2.624 9.447 12.147 1.00 77.69 89 GLN A N 1
ATOM 669 C CA . GLN A 1 89 ? 2.384 8.530 13.276 1.00 77.69 89 GLN A CA 1
ATOM 670 C C . GLN A 1 89 ? 1.301 9.027 14.233 1.00 77.69 89 GLN A C 1
ATOM 672 O O . GLN A 1 89 ? 0.370 8.293 14.543 1.00 77.69 89 GLN A O 1
ATOM 677 N N . VAL A 1 90 ? 1.416 10.279 14.686 1.00 81.44 90 VAL A N 1
ATOM 678 C CA . VAL A 1 90 ? 0.480 10.849 15.664 1.00 81.44 90 VAL A CA 1
ATOM 679 C C . VAL A 1 90 ? -0.939 10.958 15.081 1.00 81.44 90 VAL A C 1
ATOM 681 O O . VAL A 1 90 ? -1.871 10.485 15.727 1.00 81.44 90 VAL A O 1
ATOM 684 N N . PRO A 1 91 ? -1.145 11.505 13.865 1.00 85.75 91 PRO A N 1
ATOM 685 C CA . PRO A 1 91 ? -2.459 11.516 13.223 1.00 85.75 91 PRO A CA 1
ATOM 686 C C . PRO A 1 91 ? -3.073 10.127 12.998 1.00 85.75 91 PRO A C 1
ATOM 688 O O . PRO A 1 91 ? -4.281 9.981 13.168 1.00 85.75 91 PRO A O 1
ATOM 691 N N . GLU A 1 92 ? -2.276 9.111 12.646 1.00 86.81 92 GLU A N 1
ATOM 692 C CA . GLU A 1 92 ? -2.768 7.731 12.530 1.00 86.81 92 GLU A CA 1
ATOM 693 C C . GLU A 1 92 ? -3.230 7.177 13.885 1.00 86.81 92 GLU A C 1
ATOM 695 O O . GLU A 1 92 ? -4.336 6.656 13.998 1.00 86.81 92 GLU A O 1
ATOM 700 N N . GLU A 1 93 ? -2.429 7.325 14.939 1.00 85.94 93 GLU A N 1
ATOM 701 C CA . GLU A 1 93 ? -2.801 6.841 16.272 1.00 85.94 93 GLU A CA 1
ATOM 702 C C . GLU A 1 93 ? -4.048 7.555 16.814 1.00 85.94 93 GLU A C 1
ATOM 704 O O . GLU A 1 93 ? -4.940 6.917 17.380 1.00 85.94 93 GLU A O 1
ATOM 709 N N . MET A 1 94 ? -4.144 8.871 16.600 1.00 88.25 94 MET A N 1
ATOM 710 C CA . MET A 1 94 ? -5.344 9.648 16.916 1.00 88.25 94 MET A CA 1
ATOM 711 C C . MET A 1 94 ? -6.561 9.105 16.167 1.00 88.25 94 MET A C 1
ATOM 713 O O . MET A 1 94 ? -7.589 8.849 16.788 1.00 88.25 94 MET A O 1
ATOM 717 N N . ALA A 1 95 ? -6.435 8.872 14.858 1.00 90.38 95 ALA A N 1
ATOM 718 C CA . ALA A 1 95 ? -7.534 8.374 14.044 1.00 90.38 95 ALA A CA 1
ATOM 719 C C . ALA A 1 95 ? -8.019 6.992 14.487 1.00 90.38 95 ALA A C 1
ATOM 721 O O . ALA A 1 95 ? -9.223 6.764 14.572 1.00 90.38 95 ALA A O 1
ATOM 722 N N . MET A 1 96 ? -7.103 6.094 14.846 1.00 90.44 96 MET A N 1
ATOM 723 C CA . MET A 1 96 ? -7.444 4.770 15.367 1.00 90.44 96 MET A CA 1
ATOM 724 C C . MET A 1 96 ? -8.291 4.879 16.645 1.00 90.44 96 MET A C 1
ATOM 726 O O . MET A 1 96 ? -9.315 4.206 16.778 1.00 90.44 96 MET A O 1
ATOM 730 N N . LYS A 1 97 ? -7.883 5.752 17.578 1.00 89.06 97 LYS A N 1
ATOM 731 C CA . LYS A 1 97 ? -8.594 5.979 18.847 1.00 89.06 97 LYS A CA 1
ATOM 732 C C . LYS A 1 97 ? -9.960 6.633 18.633 1.00 89.06 97 LYS A C 1
ATOM 734 O O . LYS A 1 97 ? -10.941 6.175 19.206 1.00 89.06 97 LYS A O 1
ATOM 739 N N . GLU A 1 98 ? -10.033 7.666 17.798 1.00 91.62 98 GLU A N 1
ATOM 740 C CA . GLU A 1 98 ? -11.269 8.405 17.496 1.00 91.62 98 GLU A CA 1
ATOM 741 C C . GLU A 1 98 ? -12.304 7.537 16.764 1.00 91.62 98 GLU A C 1
ATOM 743 O O . GLU A 1 98 ? -13.501 7.617 17.039 1.00 91.62 98 GLU A O 1
ATOM 748 N N . LEU A 1 99 ? -11.852 6.670 15.854 1.00 91.44 99 LEU A N 1
ATOM 749 C CA . LEU A 1 99 ? -12.723 5.762 15.104 1.00 91.44 99 LEU A CA 1
ATOM 750 C C . LEU A 1 99 ? -13.102 4.506 15.892 1.00 91.44 99 LEU A C 1
ATOM 752 O O . LEU A 1 99 ? -14.041 3.815 15.488 1.00 91.44 99 LEU A O 1
ATOM 756 N N . ASN A 1 100 ? -12.391 4.223 16.989 1.00 90.06 100 ASN A N 1
ATOM 757 C CA . ASN A 1 100 ? -12.429 2.949 17.705 1.00 90.06 100 ASN A CA 1
ATOM 758 C C . ASN A 1 100 ? -12.292 1.754 16.739 1.00 90.06 100 ASN A C 1
ATOM 760 O O . ASN A 1 100 ? -13.064 0.796 16.782 1.00 90.06 100 ASN A O 1
ATOM 764 N N . ALA A 1 101 ? -11.343 1.861 15.808 1.00 89.81 101 ALA A N 1
ATOM 765 C CA . ALA A 1 101 ? -11.128 0.902 14.732 1.00 89.81 101 ALA A CA 1
ATOM 766 C C . ALA A 1 101 ? -9.639 0.804 14.392 1.00 89.81 101 ALA A C 1
ATOM 768 O O . ALA A 1 101 ? -8.899 1.776 14.535 1.00 89.81 101 ALA A O 1
ATOM 769 N N . GLY A 1 102 ? -9.203 -0.365 13.920 1.00 89.38 102 GLY A N 1
ATOM 770 C CA . GLY A 1 102 ? -7.849 -0.531 13.398 1.00 89.38 102 GLY A CA 1
ATOM 771 C C . GLY A 1 102 ? -7.647 0.261 12.104 1.00 89.38 102 GLY A C 1
ATOM 772 O O . GLY A 1 102 ? -8.564 0.379 11.291 1.00 89.38 102 GLY A O 1
ATOM 773 N N . ILE A 1 103 ? -6.438 0.778 11.898 1.00 89.88 103 ILE A N 1
ATOM 774 C CA . ILE A 1 103 ? -6.039 1.411 10.637 1.00 89.88 103 ILE A CA 1
ATOM 775 C C . ILE A 1 103 ? -5.198 0.425 9.852 1.00 89.88 103 ILE A C 1
ATOM 777 O O . ILE A 1 103 ? -4.193 -0.078 10.345 1.00 89.88 103 ILE A O 1
ATOM 781 N N . LEU A 1 104 ? -5.587 0.188 8.608 1.00 91.25 104 LEU A N 1
ATOM 782 C CA . LEU A 1 104 ? -4.882 -0.697 7.700 1.00 91.25 104 LEU A CA 1
ATOM 783 C C . LEU A 1 104 ? -4.388 0.107 6.499 1.00 91.25 104 LEU A C 1
ATOM 785 O O . LEU A 1 104 ? -5.127 0.905 5.923 1.00 91.25 104 LEU A O 1
ATOM 789 N N . GLY A 1 105 ? -3.130 -0.101 6.127 1.00 90.50 105 GLY A N 1
ATOM 790 C CA . GLY A 1 105 ? -2.548 0.452 4.915 1.00 90.50 105 GLY A CA 1
ATOM 791 C C . GLY A 1 105 ? -1.885 -0.639 4.092 1.00 90.50 105 GLY A C 1
ATOM 792 O O . GLY A 1 105 ? -1.249 -1.539 4.633 1.00 90.50 105 GLY A O 1
ATOM 793 N N . VAL A 1 106 ? -2.040 -0.559 2.775 1.00 93.00 106 VAL A N 1
ATOM 794 C CA . VAL A 1 106 ? -1.432 -1.487 1.822 1.00 93.00 106 VAL A CA 1
ATOM 795 C C . VAL A 1 106 ? -0.589 -0.708 0.824 1.00 93.00 106 VAL A C 1
ATOM 797 O O . VAL A 1 106 ? -0.963 0.378 0.379 1.00 93.00 106 VAL A O 1
ATOM 800 N N . ARG A 1 107 ? 0.586 -1.241 0.499 1.00 92.19 107 ARG A N 1
ATOM 801 C CA . ARG A 1 107 ? 1.536 -0.647 -0.442 1.00 92.19 107 ARG A CA 1
ATOM 802 C C . ARG A 1 107 ? 2.086 -1.736 -1.328 1.00 92.19 107 ARG A C 1
ATOM 804 O O . ARG A 1 107 ? 2.650 -2.709 -0.839 1.00 92.19 107 ARG A O 1
ATOM 811 N N . MET A 1 108 ? 1.960 -1.509 -2.625 1.00 93.06 108 MET A N 1
ATOM 812 C CA . MET A 1 108 ? 2.553 -2.327 -3.669 1.00 93.06 108 MET A CA 1
ATOM 813 C C . MET A 1 108 ? 3.610 -1.482 -4.362 1.00 93.06 108 MET A C 1
ATOM 815 O O . MET A 1 108 ? 3.319 -0.359 -4.782 1.00 93.06 108 MET A O 1
ATOM 819 N N . VAL A 1 109 ? 4.841 -1.985 -4.444 1.00 89.19 109 VAL A N 1
ATOM 820 C CA . VAL A 1 109 ? 5.930 -1.255 -5.094 1.00 89.19 109 VAL A CA 1
ATOM 821 C C . VAL A 1 109 ? 6.459 -2.062 -6.258 1.00 89.19 109 VAL A C 1
ATOM 823 O O . VAL A 1 109 ? 7.085 -3.097 -6.062 1.00 89.19 109 VAL A O 1
ATOM 826 N N . VAL A 1 110 ? 6.227 -1.540 -7.459 1.00 88.25 110 VAL A N 1
ATOM 827 C CA . VAL A 1 110 ? 6.756 -2.082 -8.709 1.00 88.25 110 VAL A CA 1
ATOM 828 C C . VAL A 1 110 ? 8.052 -1.353 -9.049 1.00 88.25 110 VAL A C 1
ATOM 830 O O . VAL A 1 110 ? 8.075 -0.121 -9.109 1.00 88.25 110 VAL A O 1
ATOM 833 N N . ASP A 1 111 ? 9.117 -2.112 -9.274 1.00 82.25 111 ASP A N 1
ATOM 834 C CA . ASP A 1 111 ? 10.384 -1.634 -9.821 1.00 82.25 111 ASP A CA 1
ATOM 835 C C . ASP A 1 111 ? 10.606 -2.216 -11.218 1.00 82.25 111 ASP A C 1
ATOM 837 O O . ASP A 1 111 ? 10.061 -3.262 -11.566 1.00 82.25 111 ASP A O 1
ATOM 841 N N . PHE A 1 112 ? 11.389 -1.502 -12.016 1.00 73.38 112 PHE A N 1
ATOM 842 C CA . PHE A 1 112 ? 11.743 -1.840 -13.393 1.00 73.38 112 PHE A CA 1
ATOM 843 C C . PHE A 1 112 ? 13.232 -2.213 -13.527 1.00 73.38 112 PHE A C 1
ATOM 845 O O . PHE A 1 112 ? 13.688 -2.577 -14.614 1.00 73.38 112 PHE A O 1
ATOM 852 N N . ALA A 1 113 ? 14.002 -2.138 -12.434 1.00 66.06 113 ALA A N 1
ATOM 853 C CA . ALA A 1 113 ? 15.392 -2.575 -12.379 1.00 66.06 113 ALA A CA 1
ATOM 854 C C . ALA A 1 113 ? 15.643 -3.623 -11.304 1.00 66.06 113 ALA A C 1
ATOM 856 O O . ALA A 1 113 ? 15.351 -3.419 -10.130 1.00 66.06 113 ALA A O 1
ATOM 857 N N . GLU A 1 114 ? 16.366 -4.675 -11.677 1.00 52.22 114 GLU A N 1
ATOM 858 C CA . GLU A 1 114 ? 17.108 -5.467 -10.709 1.00 52.22 114 GLU A CA 1
ATOM 859 C C . GLU A 1 114 ? 18.526 -4.892 -10.585 1.00 52.22 114 GLU A C 1
ATOM 861 O O . GLU A 1 114 ? 19.402 -5.120 -11.426 1.00 52.22 114 GLU A O 1
ATOM 866 N N . ILE A 1 115 ? 18.771 -4.100 -9.537 1.00 46.41 115 ILE A N 1
ATOM 867 C CA . ILE A 1 115 ? 20.135 -3.687 -9.189 1.00 46.41 115 ILE A CA 1
ATOM 868 C C . ILE A 1 115 ? 20.749 -4.785 -8.317 1.00 46.41 115 ILE A C 1
ATOM 870 O O . ILE A 1 115 ? 20.761 -4.694 -7.089 1.00 46.41 115 ILE A O 1
ATOM 874 N N . GLU A 1 116 ? 21.331 -5.812 -8.938 1.00 37.03 116 GLU A N 1
ATOM 875 C CA . GLU A 1 116 ? 22.309 -6.660 -8.249 1.00 37.03 116 GLU A CA 1
ATOM 876 C C . GLU A 1 116 ? 23.595 -5.851 -7.992 1.00 37.03 116 GLU A C 1
ATOM 878 O O . GLU A 1 116 ? 24.605 -5.976 -8.686 1.00 37.03 116 GLU A O 1
ATOM 883 N N . ALA A 1 117 ? 23.598 -5.009 -6.960 1.00 35.94 117 ALA A N 1
ATOM 884 C CA . ALA A 1 117 ? 24.829 -4.474 -6.387 1.00 35.94 117 ALA A CA 1
ATOM 885 C C . ALA A 1 117 ? 25.376 -5.465 -5.345 1.00 35.94 117 ALA A C 1
ATOM 887 O O . ALA A 1 117 ? 25.442 -5.171 -4.152 1.00 35.94 117 ALA A O 1
ATOM 888 N N . ARG A 1 118 ? 25.795 -6.667 -5.765 1.00 32.66 118 ARG A N 1
ATOM 889 C CA . ARG A 1 118 ? 26.621 -7.526 -4.897 1.00 32.66 118 ARG A CA 1
ATOM 890 C C . ARG A 1 118 ? 28.049 -6.989 -4.876 1.00 32.66 118 ARG A C 1
ATOM 892 O O . ARG A 1 118 ? 28.908 -7.398 -5.647 1.00 32.66 118 ARG A O 1
ATOM 899 N N . GLY A 1 119 ? 28.287 -6.054 -3.962 1.00 35.66 119 GLY A N 1
ATOM 900 C CA . GLY A 1 119 ? 29.597 -5.481 -3.668 1.00 35.66 119 GLY A CA 1
ATOM 901 C C . GLY A 1 119 ? 29.917 -5.518 -2.177 1.00 35.66 119 GLY A C 1
ATOM 902 O O . GLY A 1 119 ? 30.315 -4.500 -1.627 1.00 35.66 119 GLY A O 1
ATOM 903 N N . ARG A 1 120 ? 29.730 -6.656 -1.494 1.00 35.22 120 ARG A N 1
ATOM 904 C CA . ARG A 1 120 ? 30.226 -6.823 -0.118 1.00 35.22 120 ARG A CA 1
ATOM 905 C C . ARG A 1 120 ? 31.562 -7.560 -0.143 1.00 35.22 120 ARG A C 1
ATOM 907 O O . ARG A 1 120 ? 31.626 -8.771 0.032 1.00 35.22 120 ARG A O 1
ATOM 914 N N . GLY A 1 121 ? 32.640 -6.814 -0.369 1.00 36.50 121 GLY A N 1
ATOM 915 C CA . GLY A 1 121 ? 33.954 -7.238 0.100 1.00 36.50 121 GLY A CA 1
ATOM 916 C C . GLY A 1 121 ? 33.952 -7.139 1.624 1.00 36.50 121 GLY A C 1
ATOM 917 O O . GLY A 1 121 ? 33.995 -6.039 2.159 1.00 36.50 121 GLY A O 1
ATOM 918 N N . MET A 1 122 ? 33.847 -8.270 2.325 1.00 36.59 122 MET A N 1
ATOM 919 C CA . MET A 1 122 ? 33.867 -8.312 3.797 1.00 36.59 122 MET A CA 1
ATOM 920 C C . MET A 1 122 ? 35.266 -8.056 4.395 1.00 36.59 122 MET A C 1
ATOM 922 O O . MET A 1 122 ? 35.423 -8.053 5.606 1.00 36.59 122 MET A O 1
ATOM 926 N N . LEU A 1 123 ? 36.288 -7.800 3.578 1.00 44.56 123 LEU A N 1
ATOM 927 C CA . LEU A 1 123 ? 37.597 -7.327 4.023 1.00 44.56 123 LEU A CA 1
ATOM 928 C C . LEU A 1 123 ? 38.125 -6.327 2.990 1.00 44.56 123 LEU A C 1
ATOM 930 O O . LEU A 1 123 ? 38.271 -6.668 1.816 1.00 44.56 123 LEU A O 1
ATOM 934 N N . GLY A 1 124 ? 38.351 -5.086 3.422 1.00 43.56 124 GLY A N 1
ATOM 935 C CA . GLY A 1 124 ? 38.628 -3.908 2.592 1.00 43.56 124 GLY A CA 1
ATOM 936 C C . GLY A 1 124 ? 39.941 -3.919 1.803 1.00 43.56 124 GLY A C 1
ATOM 937 O O . GLY A 1 124 ? 40.784 -3.061 2.028 1.00 43.56 124 GLY A O 1
ATOM 938 N N . MET A 1 125 ? 40.116 -4.838 0.848 1.00 43.09 125 MET A N 1
ATOM 939 C CA . MET A 1 125 ? 41.319 -4.897 0.002 1.00 43.09 125 MET A CA 1
ATOM 940 C C . MET A 1 125 ? 41.078 -5.215 -1.483 1.00 43.09 125 MET A C 1
ATOM 942 O O . MET A 1 125 ? 41.986 -5.685 -2.167 1.00 43.09 125 MET A O 1
ATOM 946 N N . ARG A 1 126 ? 39.896 -4.927 -2.047 1.00 38.75 126 ARG A N 1
ATOM 947 C CA . ARG A 1 126 ? 39.731 -4.899 -3.516 1.00 38.75 126 ARG A CA 1
ATOM 948 C C . ARG A 1 126 ? 38.888 -3.707 -3.972 1.00 38.75 126 ARG A C 1
ATOM 950 O O . ARG A 1 126 ? 37.861 -3.442 -3.346 1.00 38.75 126 ARG A O 1
ATOM 957 N N . PRO A 1 127 ? 39.286 -3.003 -5.053 1.00 42.84 127 PRO A N 1
ATOM 958 C CA . PRO A 1 127 ? 38.474 -1.937 -5.622 1.00 42.84 127 PRO A CA 1
ATOM 959 C C . PRO A 1 127 ? 37.103 -2.508 -6.018 1.00 42.84 127 PRO A C 1
ATOM 961 O O . PRO A 1 127 ? 37.051 -3.611 -6.577 1.00 42.84 127 PRO A O 1
ATOM 964 N N . PRO A 1 128 ? 35.996 -1.800 -5.731 1.00 40.22 128 PRO A N 1
ATOM 965 C CA . PRO A 1 128 ? 34.649 -2.272 -6.008 1.00 40.22 128 PRO A CA 1
ATOM 966 C C . PRO A 1 128 ? 34.410 -2.245 -7.520 1.00 40.22 128 PRO A C 1
ATOM 968 O O . PRO A 1 128 ? 33.815 -1.323 -8.066 1.00 40.22 128 PRO A O 1
ATOM 971 N N . THR A 1 129 ? 34.874 -3.272 -8.224 1.00 37.47 129 THR A N 1
ATOM 972 C CA . THR A 1 129 ? 34.403 -3.570 -9.577 1.00 37.47 129 THR A CA 1
ATOM 973 C C . THR A 1 129 ? 33.071 -4.292 -9.442 1.00 37.47 129 THR A C 1
ATOM 975 O O . THR A 1 129 ? 32.959 -5.501 -9.630 1.00 37.47 129 THR A O 1
ATOM 978 N N . ALA A 1 130 ? 32.039 -3.539 -9.062 1.00 37.81 130 ALA A N 1
ATOM 979 C CA . ALA A 1 130 ? 30.669 -4.008 -9.166 1.00 37.81 130 ALA A CA 1
ATOM 980 C C . ALA A 1 130 ? 30.365 -4.186 -10.661 1.00 37.81 130 ALA A C 1
ATOM 982 O O . ALA A 1 130 ? 30.061 -3.230 -11.372 1.00 37.81 130 ALA A O 1
ATOM 983 N N . ARG A 1 131 ? 30.497 -5.415 -11.173 1.00 33.19 131 ARG A N 1
ATOM 984 C CA . ARG A 1 131 ? 29.906 -5.782 -12.461 1.00 33.19 131 ARG A CA 1
ATOM 985 C C . ARG A 1 131 ? 28.398 -5.810 -12.258 1.00 33.19 131 ARG A C 1
ATOM 987 O O . ARG A 1 131 ? 27.840 -6.841 -11.902 1.00 33.19 131 ARG A O 1
ATOM 994 N N . VAL A 1 132 ? 27.757 -4.667 -12.467 1.00 40.16 132 VAL A N 1
ATOM 995 C CA . VAL A 1 132 ? 26.300 -4.569 -12.499 1.00 40.16 132 VAL A CA 1
ATOM 996 C C . VAL A 1 132 ? 25.832 -5.271 -13.775 1.00 40.16 132 VAL A C 1
ATOM 998 O O . VAL A 1 132 ? 25.832 -4.685 -14.857 1.00 40.16 132 VAL A O 1
ATOM 1001 N N . LYS A 1 133 ? 25.465 -6.553 -13.673 1.00 42.25 133 LYS A N 1
ATOM 1002 C CA . LYS A 1 133 ? 24.586 -7.191 -14.660 1.00 42.25 133 LYS A CA 1
ATOM 1003 C C . LYS A 1 133 ? 23.172 -6.683 -14.377 1.00 42.25 133 LYS A C 1
ATOM 1005 O O . LYS A 1 133 ? 22.367 -7.373 -13.776 1.00 42.25 133 LYS A O 1
ATOM 1010 N N . SER A 1 134 ? 22.910 -5.438 -14.764 1.00 46.91 134 SER A N 1
ATOM 1011 C CA . SER A 1 134 ? 21.567 -4.860 -14.748 1.00 46.91 134 SER A CA 1
ATOM 1012 C C . SER A 1 134 ? 20.728 -5.624 -15.766 1.00 46.91 134 SER A C 1
ATOM 1014 O O . SER A 1 134 ? 20.832 -5.351 -16.962 1.00 46.91 134 SER A O 1
ATOM 1016 N N . LYS A 1 135 ? 19.930 -6.593 -15.322 1.00 57.69 135 LYS A N 1
ATOM 1017 C CA . LYS A 1 135 ? 18.788 -7.050 -16.111 1.00 57.69 135 LYS A CA 1
ATOM 1018 C C . LYS A 1 135 ? 17.638 -6.124 -15.737 1.00 57.69 135 LYS A C 1
ATOM 1020 O O . LYS A 1 135 ? 17.252 -6.064 -14.572 1.00 57.69 135 LYS A O 1
ATOM 1025 N N . ALA A 1 136 ? 17.156 -5.331 -16.694 1.00 64.69 136 ALA A N 1
ATOM 1026 C CA . ALA A 1 136 ? 15.866 -4.688 -16.494 1.00 64.69 136 ALA A CA 1
ATOM 1027 C C . ALA A 1 136 ? 14.851 -5.814 -16.294 1.00 64.69 136 ALA A C 1
ATOM 1029 O O . ALA A 1 136 ? 14.856 -6.766 -17.070 1.00 64.69 136 ALA A O 1
ATOM 1030 N N . ASN A 1 137 ? 14.069 -5.721 -15.228 1.00 71.62 137 ASN A N 1
ATOM 1031 C CA . ASN A 1 137 ? 13.072 -6.700 -14.817 1.00 71.62 137 ASN A CA 1
ATOM 1032 C C . ASN A 1 137 ? 11.937 -5.916 -14.165 1.00 71.62 137 ASN A C 1
ATOM 1034 O O . ASN A 1 137 ? 12.200 -5.015 -13.371 1.00 71.62 137 ASN A O 1
ATOM 1038 N N . VAL A 1 138 ? 10.689 -6.253 -14.487 1.00 81.06 138 VAL A N 1
ATOM 1039 C CA . VAL A 1 138 ? 9.539 -5.739 -13.740 1.00 81.06 138 VAL A CA 1
ATOM 1040 C C . VAL A 1 138 ? 9.392 -6.622 -12.510 1.00 81.06 138 VAL A C 1
ATOM 1042 O O . VAL A 1 138 ? 9.306 -7.842 -12.640 1.00 81.06 138 VAL A O 1
ATOM 1045 N N . ALA A 1 139 ? 9.409 -6.046 -11.312 1.00 85.12 139 ALA A N 1
ATOM 1046 C CA . ALA A 1 139 ? 9.313 -6.822 -10.082 1.00 85.12 139 ALA A CA 1
ATOM 1047 C C . ALA A 1 139 ? 8.561 -6.089 -8.974 1.00 85.12 139 ALA A C 1
ATOM 1049 O O . ALA A 1 139 ? 8.646 -4.867 -8.856 1.00 85.12 139 ALA A O 1
ATOM 1050 N N . LEU A 1 140 ? 7.873 -6.841 -8.113 1.00 85.94 140 LEU A N 1
ATOM 1051 C CA . LEU A 1 140 ? 7.433 -6.319 -6.821 1.00 85.94 140 LEU A CA 1
ATOM 1052 C C . LEU A 1 140 ? 8.608 -6.324 -5.843 1.00 85.94 140 LEU A C 1
ATOM 1054 O O . LEU A 1 140 ? 9.235 -7.364 -5.625 1.00 85.94 140 LEU A O 1
ATOM 1058 N N . LEU A 1 141 ? 8.904 -5.166 -5.250 1.00 84.25 141 LEU A N 1
ATOM 1059 C CA . LEU A 1 141 ? 10.039 -5.020 -4.345 1.00 84.25 141 LEU A CA 1
ATOM 1060 C C . LEU A 1 141 ? 9.746 -5.625 -2.967 1.00 84.25 141 LEU A C 1
ATOM 1062 O O . LEU A 1 141 ? 8.713 -5.297 -2.367 1.00 84.25 141 LEU A O 1
ATOM 1066 N N . PRO A 1 142 ? 10.659 -6.456 -2.428 1.00 79.75 142 PRO A N 1
ATOM 1067 C CA . PRO A 1 142 ? 10.542 -6.976 -1.074 1.00 79.75 142 PRO A CA 1
ATOM 1068 C C . PRO A 1 142 ? 10.685 -5.845 -0.052 1.00 79.75 142 PRO A C 1
ATOM 1070 O O . PRO A 1 142 ? 11.280 -4.809 -0.344 1.00 79.75 142 PRO A O 1
ATOM 1073 N N . VAL A 1 143 ? 10.169 -6.058 1.161 1.00 77.81 143 VAL A N 1
ATOM 1074 C CA . VAL A 1 143 ? 10.123 -5.120 2.303 1.00 77.81 143 VAL A CA 1
ATOM 1075 C C . VAL A 1 143 ? 9.225 -3.901 2.068 1.00 77.81 143 VAL A C 1
ATOM 1077 O O . VAL A 1 143 ? 8.470 -3.500 2.951 1.00 77.81 143 VAL A O 1
ATOM 1080 N N . ASP A 1 144 ? 9.279 -3.329 0.873 1.00 83.31 144 ASP A N 1
ATOM 1081 C CA . ASP A 1 144 ? 8.527 -2.150 0.470 1.00 83.31 144 ASP A CA 1
ATOM 1082 C C . ASP A 1 144 ? 7.092 -2.472 0.063 1.00 83.31 144 ASP A C 1
ATOM 1084 O O . ASP A 1 144 ? 6.183 -1.672 0.299 1.00 83.31 144 ASP A O 1
ATOM 1088 N N . THR A 1 145 ? 6.893 -3.651 -0.523 1.00 89.12 145 THR A N 1
ATOM 1089 C CA . THR A 1 145 ? 5.572 -4.226 -0.748 1.00 89.12 145 THR A CA 1
ATOM 1090 C C . THR A 1 145 ? 5.077 -4.840 0.556 1.00 89.12 145 THR A C 1
ATOM 1092 O O . THR A 1 145 ? 5.600 -5.862 1.007 1.00 89.12 145 THR A O 1
ATOM 1095 N N . GLN A 1 146 ? 4.104 -4.193 1.193 1.00 91.38 146 GLN A N 1
ATOM 1096 C CA . GLN A 1 146 ? 3.656 -4.552 2.536 1.00 91.38 146 GLN A CA 1
ATOM 1097 C C . GLN A 1 146 ? 2.212 -4.140 2.822 1.00 91.38 146 GLN A C 1
ATOM 1099 O O . GLN A 1 146 ? 1.725 -3.112 2.348 1.00 91.38 146 GLN A O 1
ATOM 1104 N N . LEU A 1 147 ? 1.577 -4.920 3.688 1.00 91.38 147 LEU A N 1
ATOM 1105 C CA . LEU A 1 147 ? 0.381 -4.570 4.438 1.00 91.38 147 LEU A CA 1
ATOM 1106 C C . LEU A 1 147 ? 0.815 -4.190 5.855 1.00 91.38 147 LEU A C 1
ATOM 1108 O O . LEU A 1 147 ? 1.591 -4.917 6.473 1.00 91.38 147 LEU A O 1
ATOM 1112 N N . TRP A 1 148 ? 0.327 -3.077 6.389 1.00 89.50 148 TRP A N 1
ATOM 1113 C CA . TRP A 1 148 ? 0.521 -2.721 7.790 1.00 89.50 148 TRP A CA 1
ATOM 1114 C C . TRP A 1 148 ? -0.807 -2.454 8.470 1.00 89.50 148 TRP A C 1
ATOM 1116 O O . TRP A 1 148 ? -1.728 -1.898 7.874 1.00 89.50 148 TRP A O 1
ATOM 1126 N N . VAL A 1 149 ? -0.881 -2.845 9.735 1.00 88.88 149 VAL A N 1
ATOM 1127 C CA . VAL A 1 149 ? -2.066 -2.689 10.567 1.00 88.88 149 VAL A CA 1
ATOM 1128 C C . VAL A 1 149 ? -1.654 -2.040 11.873 1.00 88.88 149 VAL A C 1
ATOM 1130 O O . VAL A 1 149 ? -0.743 -2.507 12.551 1.00 88.88 149 VAL A O 1
ATOM 1133 N N . LEU A 1 150 ? -2.337 -0.958 12.209 1.00 87.56 150 LEU A N 1
ATOM 1134 C CA . LEU A 1 150 ? -2.284 -0.285 13.489 1.00 87.56 150 LEU A CA 1
ATOM 1135 C C . LEU A 1 150 ? -3.540 -0.666 14.275 1.00 87.56 150 LEU A C 1
ATOM 1137 O O . LEU A 1 150 ? -4.659 -0.393 13.837 1.00 87.56 150 LEU A O 1
ATOM 1141 N N . THR A 1 151 ? -3.348 -1.317 15.421 1.00 80.44 151 THR A N 1
ATOM 1142 C CA . THR A 1 151 ? -4.429 -1.715 16.331 1.00 80.44 151 THR A CA 1
ATOM 1143 C C . THR A 1 151 ? -4.170 -1.174 17.737 1.00 80.44 151 THR A C 1
ATOM 1145 O O . THR A 1 151 ? -3.010 -0.969 18.105 1.00 80.44 151 THR A O 1
ATOM 1148 N N . PRO A 1 152 ? -5.217 -0.983 18.563 1.00 69.56 152 PRO A N 1
ATOM 1149 C CA . PRO A 1 152 ? -5.041 -0.528 19.943 1.00 69.56 152 PRO A CA 1
ATOM 1150 C C . PRO A 1 152 ? -4.160 -1.454 20.799 1.00 69.56 152 PRO A C 1
ATOM 1152 O O . PRO A 1 152 ? -3.623 -1.027 21.816 1.00 69.56 152 PRO A O 1
ATOM 1155 N N . GLN A 1 153 ? -4.025 -2.724 20.404 1.00 66.44 153 GLN A N 1
ATOM 1156 C CA . GLN A 1 153 ? -3.283 -3.762 21.121 1.00 66.44 153 GLN A CA 1
ATOM 1157 C C . GLN A 1 153 ? -1.839 -3.930 20.631 1.00 66.44 153 GLN A C 1
ATOM 1159 O O . GLN A 1 153 ? -1.044 -4.608 21.289 1.00 66.44 153 GLN A O 1
ATOM 1164 N N . ALA A 1 154 ? -1.479 -3.357 19.482 1.00 67.75 154 ALA A N 1
ATOM 1165 C CA . ALA A 1 154 ? -0.136 -3.501 18.946 1.00 67.75 154 ALA A CA 1
ATOM 1166 C C . ALA A 1 154 ? 0.891 -2.769 19.831 1.00 67.75 154 ALA A C 1
ATOM 1168 O O . ALA A 1 154 ? 0.598 -1.749 20.453 1.00 67.75 154 ALA A O 1
ATOM 1169 N N . LYS A 1 155 ? 2.115 -3.303 19.942 1.00 59.38 155 LYS A N 1
ATOM 1170 C CA . LYS A 1 155 ? 3.167 -2.741 20.810 1.00 59.38 155 LYS A CA 1
ATOM 1171 C C . LYS A 1 155 ? 3.996 -1.700 20.055 1.00 59.38 155 LYS A C 1
ATOM 1173 O O . LYS A 1 155 ? 4.434 -1.953 18.936 1.00 59.38 155 LYS A O 1
ATOM 1178 N N . SER A 1 156 ? 4.232 -0.551 20.685 1.00 59.97 156 SER A N 1
ATOM 1179 C CA . SER A 1 156 ? 5.110 0.494 20.151 1.00 59.97 156 SER A CA 1
ATOM 1180 C C . SER A 1 156 ? 6.568 0.051 20.249 1.00 59.97 156 SER A C 1
ATOM 1182 O O . SER A 1 156 ? 6.959 -0.659 21.181 1.00 59.97 156 SER A O 1
ATOM 1184 N N . THR A 1 157 ? 7.376 0.472 19.280 1.00 59.22 157 THR A N 1
ATOM 1185 C CA . THR A 1 157 ? 8.833 0.335 19.330 1.00 59.22 157 THR A CA 1
ATOM 1186 C C . THR A 1 157 ? 9.477 1.707 19.185 1.00 59.22 157 THR A C 1
ATOM 1188 O O . THR A 1 157 ? 8.884 2.627 18.627 1.00 59.22 157 THR A O 1
ATOM 1191 N N . TYR A 1 158 ? 10.722 1.847 19.645 1.00 53.16 158 TYR A N 1
ATOM 1192 C CA . TYR A 1 158 ? 11.463 3.111 19.551 1.00 53.16 158 TYR A CA 1
ATOM 1193 C C . TYR A 1 158 ? 11.591 3.634 18.103 1.00 53.16 158 TYR A C 1
ATOM 1195 O O . TYR A 1 158 ? 11.652 4.838 17.879 1.00 53.16 158 TYR A O 1
ATOM 1203 N N . SER A 1 159 ? 11.610 2.735 17.114 1.00 55.28 159 SER A N 1
ATOM 1204 C CA . SER A 1 159 ? 11.709 3.053 15.684 1.00 55.28 159 SER A CA 1
ATOM 1205 C C . SER A 1 159 ? 10.361 3.100 14.950 1.00 55.28 159 SER A C 1
ATOM 1207 O O . SER A 1 159 ? 10.298 3.616 13.834 1.00 55.28 159 SER A O 1
ATOM 1209 N N . ASP A 1 160 ? 9.282 2.599 15.552 1.00 63.28 160 ASP A N 1
ATOM 1210 C CA . ASP A 1 160 ? 7.916 2.679 15.030 1.00 63.28 160 ASP A CA 1
ATOM 1211 C C . ASP A 1 160 ? 6.942 2.924 16.187 1.00 63.28 160 ASP A C 1
ATOM 1213 O O . ASP A 1 160 ? 6.379 1.996 16.778 1.00 63.28 160 ASP A O 1
ATOM 1217 N N . LEU A 1 161 ? 6.767 4.208 16.511 1.00 55.88 161 LEU A N 1
ATOM 1218 C CA . LEU A 1 161 ? 5.848 4.670 17.550 1.00 55.88 161 LEU A CA 1
ATOM 1219 C C . LEU A 1 161 ? 4.384 4.395 17.191 1.00 55.88 161 LEU A C 1
ATOM 1221 O O . LEU A 1 161 ? 3.532 4.426 18.065 1.00 55.88 161 LEU A O 1
ATOM 1225 N N . GLY A 1 162 ? 4.088 4.112 15.920 1.00 57.56 162 GLY A N 1
ATOM 1226 C CA . GLY A 1 162 ? 2.733 3.924 15.418 1.00 57.56 162 GLY A CA 1
ATOM 1227 C C . GLY A 1 162 ? 2.184 2.514 15.589 1.00 57.56 162 GLY A C 1
ATOM 1228 O O . GLY A 1 162 ? 1.232 2.202 14.894 1.00 57.56 162 GLY A O 1
ATOM 1229 N N . HIS A 1 163 ? 2.782 1.654 16.424 1.00 69.19 163 HIS A N 1
ATOM 1230 C CA . HIS A 1 163 ? 2.237 0.332 16.771 1.00 69.19 163 HIS A CA 1
ATOM 1231 C C . HIS A 1 163 ? 1.835 -0.523 15.543 1.00 69.19 163 HIS A C 1
ATOM 1233 O O . HIS A 1 163 ? 0.767 -1.129 15.518 1.00 69.19 163 HIS A O 1
ATOM 1239 N N . ARG A 1 164 ? 2.647 -0.546 14.477 1.00 78.75 164 ARG A N 1
ATOM 1240 C CA . ARG A 1 164 ? 2.262 -1.226 13.228 1.00 78.75 164 ARG A CA 1
ATOM 1241 C C . ARG A 1 164 ? 2.746 -2.672 13.190 1.00 78.75 164 ARG A C 1
ATOM 1243 O O . ARG A 1 164 ? 3.949 -2.924 13.170 1.00 78.75 164 ARG A O 1
ATOM 1250 N N . GLN A 1 165 ? 1.822 -3.619 13.068 1.00 83.31 165 GLN A N 1
ATOM 1251 C CA . GLN A 1 165 ? 2.132 -4.971 12.601 1.00 83.31 165 GLN A CA 1
ATOM 1252 C C . GLN A 1 165 ? 2.279 -4.943 11.079 1.00 83.31 165 GLN A C 1
ATOM 1254 O O . GLN A 1 165 ? 1.440 -4.359 10.398 1.00 83.31 165 GLN A O 1
ATOM 1259 N N . ARG A 1 166 ? 3.352 -5.532 10.540 1.00 85.94 166 ARG A N 1
ATOM 1260 C CA . ARG A 1 166 ? 3.671 -5.485 9.104 1.00 85.94 166 ARG A CA 1
ATOM 1261 C C . ARG A 1 166 ? 3.757 -6.885 8.513 1.00 85.94 166 ARG A C 1
ATOM 1263 O O . ARG A 1 166 ? 4.488 -7.731 9.021 1.00 85.94 166 ARG A O 1
ATOM 1270 N N . TYR A 1 167 ? 3.075 -7.081 7.396 1.00 89.06 167 TYR A N 1
ATOM 1271 C CA . TYR A 1 167 ? 3.157 -8.258 6.543 1.00 89.06 167 TYR A CA 1
ATOM 1272 C C . TYR A 1 167 ? 3.823 -7.823 5.244 1.00 89.06 167 TYR A C 1
ATOM 1274 O O . TYR A 1 167 ? 3.177 -7.257 4.363 1.00 89.06 167 TYR A O 1
ATOM 1282 N N . ALA A 1 168 ? 5.138 -8.006 5.166 1.00 87.38 168 ALA A N 1
ATOM 1283 C CA . ALA A 1 168 ? 5.941 -7.554 4.040 1.00 87.38 168 ALA A CA 1
ATOM 1284 C C . ALA A 1 168 ? 6.383 -8.728 3.168 1.00 87.38 168 ALA A C 1
ATOM 1286 O O . ALA A 1 168 ? 6.674 -9.819 3.662 1.00 87.38 168 ALA A O 1
ATOM 1287 N N . LEU A 1 169 ? 6.478 -8.474 1.868 1.00 83.56 169 LEU A N 1
ATOM 1288 C CA . LEU A 1 169 ? 7.063 -9.405 0.918 1.00 83.56 169 LEU A CA 1
ATOM 1289 C C . LEU A 1 169 ? 8.541 -9.639 1.277 1.00 83.56 169 LEU A C 1
ATOM 1291 O O . LEU A 1 169 ? 9.307 -8.689 1.421 1.00 83.56 169 LEU A O 1
ATOM 1295 N N . THR A 1 170 ? 8.962 -10.892 1.425 1.00 80.12 170 THR A N 1
ATOM 1296 C CA . THR A 1 170 ? 10.336 -11.235 1.844 1.00 80.12 170 THR A CA 1
ATOM 1297 C C . THR A 1 170 ? 11.281 -11.487 0.673 1.00 80.12 170 THR A C 1
ATOM 1299 O O . THR A 1 170 ? 12.496 -11.496 0.851 1.00 80.12 170 THR A O 1
ATOM 1302 N N . SER A 1 171 ? 10.747 -11.710 -0.527 1.00 75.94 171 SER A N 1
ATOM 1303 C CA . SER A 1 171 ? 11.508 -12.003 -1.745 1.00 75.94 171 SER A CA 1
ATOM 1304 C C . SER A 1 171 ? 10.844 -11.341 -2.951 1.00 75.94 171 SER A C 1
ATOM 1306 O O . SER A 1 171 ? 9.618 -11.291 -2.988 1.00 75.94 171 SER A O 1
ATOM 1308 N N . PRO A 1 172 ? 11.611 -10.817 -3.923 1.00 81.81 172 PRO A N 1
ATOM 1309 C CA . PRO A 1 172 ? 11.037 -10.151 -5.086 1.00 81.81 172 PRO A CA 1
ATOM 1310 C C . PRO A 1 172 ? 10.169 -11.112 -5.905 1.00 81.81 172 PRO A C 1
ATOM 1312 O O . PRO A 1 172 ? 10.517 -12.281 -6.068 1.00 81.81 172 PRO A O 1
ATOM 1315 N N . ILE A 1 173 ? 9.071 -10.601 -6.463 1.00 81.75 173 ILE A N 1
ATOM 1316 C CA . ILE A 1 173 ? 8.259 -11.327 -7.450 1.00 81.75 173 ILE A CA 1
ATOM 1317 C C . ILE A 1 173 ? 8.570 -10.728 -8.810 1.00 81.75 173 ILE A C 1
ATOM 1319 O O . ILE A 1 173 ? 8.208 -9.583 -9.070 1.00 81.75 173 ILE A O 1
ATOM 1323 N N . VAL A 1 174 ? 9.279 -11.488 -9.639 1.00 82.50 174 VAL A N 1
ATOM 1324 C CA . VAL A 1 174 ? 9.749 -11.051 -10.957 1.00 82.50 174 VAL A CA 1
ATOM 1325 C C . VAL A 1 174 ? 8.722 -11.422 -12.025 1.00 82.50 174 VAL A C 1
ATOM 1327 O O . VAL A 1 174 ? 8.228 -12.546 -12.048 1.00 82.50 174 VAL A O 1
ATOM 1330 N N . MET A 1 175 ? 8.440 -10.479 -12.919 1.00 81.50 175 MET A N 1
ATOM 1331 C CA . MET A 1 175 ? 7.541 -10.597 -14.069 1.00 81.50 175 MET A CA 1
ATOM 1332 C C . MET A 1 175 ? 8.371 -10.403 -15.352 1.00 81.50 175 MET A C 1
ATOM 1334 O O . MET A 1 175 ? 8.450 -9.292 -15.882 1.00 81.50 175 MET A O 1
ATOM 1338 N N . PRO A 1 176 ? 9.083 -11.448 -15.814 1.00 68.75 176 PRO A N 1
ATOM 1339 C CA . PRO A 1 176 ? 10.061 -11.318 -16.895 1.00 68.75 176 PRO A CA 1
ATOM 1340 C C . PRO A 1 176 ? 9.416 -11.063 -18.264 1.00 68.75 176 PRO A C 1
ATOM 1342 O O . PRO A 1 176 ? 10.015 -10.389 -19.098 1.00 68.75 176 PRO A O 1
ATOM 1345 N N . ASP A 1 177 ? 8.192 -11.548 -18.480 1.00 72.56 177 ASP A N 1
ATOM 1346 C CA . ASP A 1 177 ? 7.505 -11.487 -19.777 1.00 72.56 177 ASP A CA 1
ATOM 1347 C C . ASP A 1 177 ? 6.972 -10.083 -20.118 1.00 72.56 177 ASP A C 1
ATOM 1349 O O . ASP A 1 177 ? 6.593 -9.806 -21.254 1.00 72.56 177 ASP A O 1
ATOM 1353 N N . SER A 1 178 ? 6.992 -9.158 -19.154 1.00 67.38 178 SER A N 1
ATOM 1354 C CA . SER A 1 178 ? 6.516 -7.785 -19.332 1.00 67.38 178 SER A CA 1
ATOM 1355 C C . SER A 1 178 ? 7.496 -6.872 -20.094 1.00 67.38 178 SER A C 1
ATOM 1357 O O . SER A 1 178 ? 7.148 -5.730 -20.402 1.00 67.38 178 SER A O 1
ATOM 1359 N N . ILE A 1 179 ? 8.725 -7.322 -20.381 1.00 63.59 179 ILE A N 1
ATOM 1360 C CA . ILE A 1 179 ? 9.774 -6.512 -21.026 1.00 63.59 179 ILE A CA 1
ATOM 1361 C C . ILE A 1 179 ? 9.944 -6.914 -22.490 1.00 63.59 179 ILE A C 1
ATOM 1363 O O . ILE A 1 179 ? 10.290 -8.051 -22.794 1.00 63.59 179 ILE A O 1
ATOM 1367 N N . LEU A 1 180 ? 9.768 -5.947 -23.395 1.00 61.50 180 LEU A N 1
ATOM 1368 C CA . LEU A 1 180 ? 9.947 -6.131 -24.838 1.00 61.50 180 LEU A CA 1
ATOM 1369 C C . LEU A 1 180 ? 11.392 -5.888 -25.283 1.00 61.50 180 LEU A C 1
ATOM 1371 O O . LEU A 1 180 ? 11.927 -6.646 -26.090 1.00 61.50 180 LEU A O 1
ATOM 1375 N N . SER A 1 181 ? 12.029 -4.825 -24.783 1.00 63.56 181 SER A N 1
ATOM 1376 C CA . SER A 1 181 ? 13.419 -4.497 -25.117 1.00 63.56 181 SER A CA 1
ATOM 1377 C C . SER A 1 181 ? 14.120 -3.723 -24.003 1.00 63.56 181 SER A C 1
ATOM 1379 O O . SER A 1 181 ? 13.490 -3.047 -23.184 1.00 63.56 181 SER A O 1
ATOM 1381 N N . VAL A 1 182 ? 15.450 -3.821 -23.995 1.00 59.16 182 VAL A N 1
ATOM 1382 C CA . VAL A 1 182 ? 16.344 -3.027 -23.147 1.00 59.16 182 VAL A CA 1
ATOM 1383 C C . VAL A 1 182 ? 17.428 -2.442 -24.040 1.00 59.16 182 VAL A C 1
ATOM 1385 O O . VAL A 1 182 ? 18.313 -3.163 -24.498 1.00 59.16 182 VAL A O 1
ATOM 1388 N N . ASP A 1 183 ? 17.366 -1.136 -24.267 1.00 59.75 183 ASP A N 1
ATOM 1389 C CA . ASP A 1 183 ? 18.269 -0.414 -25.157 1.00 59.75 183 ASP A CA 1
ATOM 1390 C C . ASP A 1 183 ? 19.264 0.421 -24.335 1.00 59.75 183 ASP A C 1
ATOM 1392 O O . ASP A 1 183 ? 18.875 1.224 -23.485 1.00 59.75 183 ASP A O 1
ATOM 1396 N N . ASP A 1 184 ? 20.569 0.238 -24.559 1.00 55.28 184 ASP A N 1
ATOM 1397 C CA . ASP A 1 184 ? 21.609 1.077 -23.945 1.00 55.28 184 ASP A CA 1
ATOM 1398 C C . ASP A 1 184 ? 21.643 2.439 -24.660 1.00 55.28 184 ASP A C 1
ATOM 1400 O O . ASP A 1 184 ? 22.089 2.552 -25.801 1.00 55.28 184 ASP A O 1
ATOM 1404 N N . THR A 1 185 ? 21.165 3.482 -23.983 1.00 60.69 185 THR A N 1
ATOM 1405 C CA . THR A 1 185 ? 21.122 4.867 -24.477 1.00 60.69 185 THR A CA 1
ATOM 1406 C C . THR A 1 185 ? 22.227 5.732 -23.870 1.00 60.69 185 THR A C 1
ATOM 1408 O O . THR A 1 185 ? 22.164 6.963 -23.920 1.00 60.69 185 THR A O 1
ATOM 1411 N N . THR A 1 186 ? 23.272 5.117 -23.300 1.00 57.62 186 THR A N 1
ATOM 1412 C CA . THR A 1 186 ? 24.425 5.836 -22.745 1.00 57.62 186 THR A CA 1
ATOM 1413 C C . THR A 1 186 ? 25.019 6.771 -23.808 1.00 57.62 186 THR A C 1
ATOM 1415 O O . THR A 1 186 ? 25.520 6.285 -24.826 1.00 57.62 186 THR A O 1
ATOM 1418 N N . PRO A 1 187 ? 25.024 8.105 -23.605 1.00 51.81 187 PRO A N 1
ATOM 1419 C CA . PRO A 1 187 ? 25.450 9.035 -24.642 1.00 51.81 187 PRO A CA 1
ATOM 1420 C C . PRO A 1 187 ? 26.924 8.828 -25.010 1.00 51.81 187 PRO A C 1
ATOM 1422 O O . PRO A 1 187 ? 27.832 9.218 -24.276 1.00 51.81 187 PRO A O 1
ATOM 1425 N N . ARG A 1 188 ? 27.181 8.252 -26.186 1.00 48.38 188 ARG A N 1
ATOM 1426 C CA . ARG A 1 188 ? 28.445 8.409 -26.915 1.00 48.38 188 ARG A CA 1
ATOM 1427 C C . ARG A 1 188 ? 28.181 9.323 -28.104 1.00 48.38 188 ARG A C 1
ATOM 1429 O O . ARG A 1 188 ? 28.055 8.843 -29.214 1.00 48.38 188 ARG A O 1
ATOM 1436 N N . GLY A 1 189 ? 28.038 10.625 -27.852 1.00 40.84 189 GLY A N 1
ATOM 1437 C CA . GLY A 1 189 ? 27.917 11.634 -28.910 1.00 40.84 189 GLY A CA 1
ATOM 1438 C C . GLY A 1 189 ? 26.746 11.416 -29.882 1.00 40.84 189 GLY A C 1
ATOM 1439 O O . GLY A 1 189 ? 26.915 10.836 -30.942 1.00 40.84 189 GLY A O 1
ATOM 1440 N N . SER A 1 190 ? 25.593 12.006 -29.558 1.00 38.31 190 SER A N 1
ATOM 1441 C CA . SER A 1 190 ? 24.455 12.298 -30.452 1.00 38.31 190 SER A CA 1
ATOM 1442 C C . SER A 1 190 ? 23.667 11.140 -31.098 1.00 38.31 190 SER A C 1
ATOM 1444 O O . SER A 1 190 ? 24.176 10.390 -31.921 1.00 38.31 190 SER A O 1
ATOM 1446 N N . LYS A 1 191 ? 22.359 11.148 -30.798 1.00 38.94 191 LYS A N 1
ATOM 1447 C CA . LYS A 1 191 ? 21.173 11.083 -31.685 1.00 38.94 191 LYS A CA 1
ATOM 1448 C C . LYS A 1 191 ? 20.108 10.184 -31.054 1.00 38.94 191 LYS A C 1
ATOM 1450 O O . LYS A 1 191 ? 20.061 8.986 -31.296 1.00 38.94 191 LYS A O 1
ATOM 1455 N N . VAL A 1 192 ? 19.261 10.796 -30.227 1.00 40.75 192 VAL A N 1
ATOM 1456 C CA . VAL A 1 192 ? 17.974 10.211 -29.834 1.00 40.75 192 VAL A CA 1
ATOM 1457 C C . VAL A 1 192 ? 17.106 10.238 -31.090 1.00 40.75 192 VAL A C 1
ATOM 1459 O O . VAL A 1 192 ? 16.778 11.315 -31.580 1.00 40.75 192 VAL A O 1
ATOM 1462 N N . SER A 1 193 ? 16.851 9.071 -31.677 1.00 37.19 193 SER A N 1
ATOM 1463 C CA . SER A 1 193 ? 15.942 8.911 -32.810 1.00 37.19 193 SER A CA 1
ATOM 1464 C C . SER A 1 193 ? 14.497 8.979 -32.325 1.00 37.19 193 SER A C 1
ATOM 1466 O O . SER A 1 193 ? 14.135 8.267 -31.387 1.00 37.19 193 SER A O 1
ATOM 1468 N N . ASP A 1 194 ? 13.687 9.798 -32.994 1.00 36.50 194 ASP A N 1
ATOM 1469 C CA . ASP A 1 194 ? 12.240 9.883 -32.815 1.00 36.50 194 ASP A CA 1
ATOM 1470 C C . ASP A 1 194 ? 11.582 8.539 -33.157 1.00 36.50 194 ASP A C 1
ATOM 1472 O O . ASP A 1 194 ? 11.343 8.207 -34.317 1.00 36.50 194 ASP A O 1
ATOM 1476 N N . GLY A 1 195 ? 11.314 7.743 -32.127 1.00 34.25 195 GLY A N 1
ATOM 1477 C CA . GLY A 1 195 ? 10.529 6.521 -32.208 1.00 34.25 195 GLY A CA 1
ATOM 1478 C C . GLY A 1 195 ? 9.451 6.565 -31.139 1.00 34.25 195 GLY A C 1
ATOM 1479 O O . GLY A 1 195 ? 9.752 6.603 -29.948 1.00 34.25 195 GLY A O 1
ATOM 1480 N N . VAL A 1 196 ? 8.188 6.585 -31.562 1.00 32.97 196 VAL A N 1
ATOM 1481 C CA . VAL A 1 196 ? 7.023 6.487 -30.678 1.00 32.97 196 VAL A CA 1
ATOM 1482 C C . VAL A 1 196 ? 7.014 5.087 -30.053 1.00 32.97 196 VAL A C 1
ATOM 1484 O O . VAL A 1 196 ? 6.460 4.150 -30.615 1.00 32.97 196 VAL A O 1
ATOM 1487 N N . ALA A 1 197 ? 7.659 4.937 -28.899 1.00 36.72 197 ALA A N 1
ATOM 1488 C CA . ALA A 1 197 ? 7.589 3.750 -28.056 1.00 36.72 197 ALA A CA 1
ATOM 1489 C C . ALA A 1 197 ? 7.407 4.190 -26.600 1.00 36.72 197 ALA A C 1
ATOM 1491 O O . ALA A 1 197 ? 8.038 5.145 -26.143 1.00 36.72 197 ALA A O 1
ATOM 1492 N N . SER A 1 198 ? 6.511 3.522 -25.872 1.00 41.12 198 SER A N 1
ATOM 1493 C CA . SER A 1 198 ? 6.199 3.795 -24.466 1.00 41.12 198 SER A CA 1
ATOM 1494 C C . SER A 1 198 ? 7.390 3.447 -23.560 1.00 41.12 198 SER A C 1
ATOM 1496 O O . SER A 1 198 ? 7.422 2.400 -22.923 1.00 41.12 198 SER A O 1
ATOM 1498 N N . ALA A 1 199 ? 8.397 4.318 -23.523 1.00 44.44 199 ALA A N 1
ATOM 1499 C CA . ALA A 1 199 ? 9.578 4.176 -22.683 1.00 44.44 199 ALA A CA 1
ATOM 1500 C C . ALA A 1 199 ? 9.216 4.406 -21.207 1.00 44.44 199 ALA A C 1
ATOM 1502 O O . ALA A 1 199 ? 8.811 5.509 -20.824 1.00 44.44 199 ALA A O 1
ATOM 1503 N N . ILE A 1 200 ? 9.382 3.385 -20.364 1.00 47.19 200 ILE A N 1
ATOM 1504 C CA . ILE A 1 200 ? 9.140 3.482 -18.919 1.00 47.19 200 ILE A CA 1
ATOM 1505 C C . ILE A 1 200 ? 10.483 3.378 -18.195 1.00 47.19 200 ILE A C 1
ATOM 1507 O O . ILE A 1 200 ? 10.945 2.305 -17.831 1.00 47.19 200 ILE A O 1
ATOM 1511 N N . GLY A 1 201 ? 11.101 4.539 -17.965 1.00 46.66 201 GLY A N 1
ATOM 1512 C CA . GLY A 1 201 ? 12.219 4.688 -17.032 1.00 46.66 201 GLY A CA 1
ATOM 1513 C C . GLY A 1 201 ? 13.607 4.805 -17.667 1.00 46.66 201 GLY A C 1
ATOM 1514 O O . GLY A 1 201 ? 13.890 4.272 -18.733 1.00 46.66 201 GLY A O 1
ATOM 1515 N N . VAL A 1 202 ? 14.469 5.542 -16.962 1.00 45.88 202 VAL A N 1
ATOM 1516 C CA . VAL A 1 202 ? 15.914 5.647 -17.188 1.00 45.88 202 VAL A CA 1
ATOM 1517 C C . VAL A 1 202 ? 16.580 5.038 -15.961 1.00 45.88 202 VAL A C 1
ATOM 1519 O O . VAL A 1 202 ? 16.436 5.566 -14.858 1.00 45.88 202 VAL A O 1
ATOM 1522 N N . LEU A 1 203 ? 17.283 3.923 -16.143 1.00 49.06 203 LEU A N 1
ATOM 1523 C CA . LEU A 1 203 ? 18.009 3.249 -15.067 1.00 49.06 203 LEU A CA 1
ATOM 1524 C C . LEU A 1 203 ? 19.450 3.758 -15.032 1.00 49.06 203 LEU A C 1
ATOM 1526 O O . LEU A 1 203 ? 20.204 3.504 -15.968 1.00 49.06 203 LEU A O 1
ATOM 1530 N N . ALA A 1 204 ? 19.829 4.479 -13.972 1.00 42.34 204 ALA A N 1
ATOM 1531 C CA . ALA A 1 204 ? 21.186 4.988 -13.767 1.00 42.34 204 ALA A CA 1
ATOM 1532 C C . ALA A 1 204 ? 21.888 4.213 -12.637 1.00 42.34 204 ALA A C 1
ATOM 1534 O O . ALA A 1 204 ? 21.568 4.374 -11.461 1.00 42.34 204 ALA A O 1
ATOM 1535 N N . GLY A 1 205 ? 22.860 3.366 -12.983 1.00 39.81 205 GLY A N 1
ATOM 1536 C CA . GLY A 1 205 ? 23.677 2.643 -12.001 1.00 39.81 205 GLY A CA 1
ATOM 1537 C C . GLY A 1 205 ? 24.763 3.535 -11.386 1.00 39.81 205 GLY A C 1
ATOM 1538 O O . GLY A 1 205 ? 25.575 4.103 -12.116 1.00 39.81 205 GLY A O 1
ATOM 1539 N N . VAL A 1 206 ? 24.810 3.644 -10.052 1.00 35.19 206 VAL A N 1
ATOM 1540 C CA . VAL A 1 206 ? 25.851 4.396 -9.325 1.00 35.19 206 VAL A CA 1
ATOM 1541 C C . VAL A 1 206 ? 26.929 3.439 -8.816 1.00 35.19 206 VAL A C 1
ATOM 1543 O O . VAL A 1 206 ? 26.721 2.699 -7.858 1.00 35.19 206 VAL A O 1
ATOM 1546 N N . GLY A 1 207 ? 28.105 3.486 -9.438 1.00 33.94 207 GLY A N 1
ATOM 1547 C CA . GLY A 1 207 ? 29.314 2.840 -8.936 1.00 33.94 207 GLY A CA 1
ATOM 1548 C C . GLY A 1 207 ? 30.516 3.137 -9.825 1.00 33.94 207 GLY A C 1
ATOM 1549 O O . GLY A 1 207 ? 30.616 2.551 -10.890 1.00 33.94 207 GLY A O 1
ATOM 1550 N N . GLY A 1 208 ? 31.401 4.046 -9.393 1.00 35.12 208 GLY A N 1
ATOM 1551 C CA . GLY A 1 208 ? 32.827 4.197 -9.766 1.00 35.12 208 GLY A CA 1
ATOM 1552 C C . GLY A 1 208 ? 33.278 4.312 -11.237 1.00 35.12 208 GLY A C 1
ATOM 1553 O O . GLY A 1 208 ? 34.382 4.784 -11.485 1.00 35.12 208 GLY A O 1
ATOM 1554 N N . GLN A 1 209 ? 32.486 3.917 -12.228 1.00 41.47 209 GLN A N 1
ATOM 1555 C CA . GLN A 1 209 ? 32.833 3.893 -13.644 1.00 41.47 209 GLN A CA 1
ATOM 1556 C C . GLN A 1 209 ? 31.564 4.113 -14.470 1.00 41.47 209 GLN A C 1
ATOM 1558 O O . GLN A 1 209 ? 30.669 3.280 -14.443 1.00 41.47 209 GLN A O 1
ATOM 1563 N N . LYS A 1 210 ? 31.531 5.228 -15.215 1.00 45.53 210 LYS A N 1
ATOM 1564 C CA . LYS A 1 210 ? 30.586 5.581 -16.295 1.00 45.53 210 LYS A CA 1
ATOM 1565 C C . LYS A 1 210 ? 29.128 5.154 -16.052 1.00 45.53 210 LYS A C 1
ATOM 1567 O O . LYS A 1 210 ? 28.753 4.026 -16.363 1.00 45.53 210 LYS A O 1
ATOM 1572 N N . THR A 1 211 ? 28.303 6.101 -15.600 1.00 50.50 211 THR A N 1
ATOM 1573 C CA . THR A 1 211 ? 26.839 5.975 -15.583 1.00 50.50 211 THR A CA 1
ATOM 1574 C C . THR A 1 211 ? 26.356 5.482 -16.943 1.00 50.50 211 THR A C 1
ATOM 1576 O O . THR A 1 211 ? 26.583 6.149 -17.954 1.00 50.50 211 THR A O 1
ATOM 1579 N N . ARG A 1 212 ? 25.732 4.303 -16.964 1.00 52.81 212 ARG A N 1
ATOM 1580 C CA . ARG A 1 212 ? 25.019 3.806 -18.138 1.00 52.81 212 ARG A CA 1
ATOM 1581 C C . ARG A 1 212 ? 23.541 4.085 -17.978 1.00 52.81 212 ARG A C 1
ATOM 1583 O O . ARG A 1 212 ? 23.023 3.948 -16.871 1.00 52.81 212 ARG A O 1
ATOM 1590 N N . THR A 1 213 ? 22.917 4.476 -19.076 1.00 58.56 213 THR A N 1
ATOM 1591 C CA . THR A 1 213 ? 21.491 4.774 -19.157 1.00 58.56 213 THR A CA 1
ATOM 1592 C C . THR A 1 213 ? 20.863 3.708 -20.031 1.00 58.56 213 THR A C 1
ATOM 1594 O O . THR A 1 213 ? 21.288 3.527 -21.167 1.00 58.56 213 THR A O 1
ATOM 1597 N N . TYR A 1 214 ? 19.866 3.007 -19.503 1.00 60.12 214 TYR A N 1
ATOM 1598 C CA . TYR A 1 214 ? 19.079 2.053 -20.277 1.00 60.12 214 TYR A CA 1
ATOM 1599 C C . TYR A 1 214 ? 17.660 2.579 -20.443 1.00 60.12 214 TYR A C 1
ATOM 1601 O O . TYR A 1 214 ? 17.074 3.090 -19.484 1.00 60.12 214 TYR A O 1
ATOM 1609 N N . GLN A 1 215 ? 17.134 2.447 -21.655 1.00 64.31 215 GLN A N 1
ATOM 1610 C CA . GLN A 1 215 ? 15.729 2.626 -21.974 1.00 64.31 215 GLN A CA 1
ATOM 1611 C C . GLN A 1 215 ? 15.070 1.248 -21.984 1.00 64.31 215 GLN A C 1
ATOM 1613 O O . GLN A 1 215 ? 15.532 0.339 -22.668 1.00 64.31 215 GLN A O 1
ATOM 1618 N N . VAL A 1 216 ? 14.008 1.094 -21.198 1.00 66.19 216 VAL A N 1
ATOM 1619 C CA . VAL A 1 216 ? 13.236 -0.149 -21.127 1.00 66.19 216 VAL A CA 1
ATOM 1620 C C . VAL A 1 216 ? 11.905 0.074 -21.829 1.00 66.19 216 VAL A C 1
ATOM 1622 O O . VAL A 1 216 ? 11.169 1.012 -21.498 1.00 66.19 216 VAL A O 1
ATOM 1625 N N . THR A 1 217 ? 11.604 -0.789 -22.795 1.00 68.94 217 THR A N 1
ATOM 1626 C CA . THR A 1 217 ? 10.311 -0.824 -23.481 1.00 68.94 217 THR A CA 1
ATOM 1627 C C . THR A 1 217 ? 9.517 -2.004 -22.949 1.00 68.94 217 THR A C 1
ATOM 1629 O O . THR A 1 217 ? 10.008 -3.134 -22.927 1.00 68.94 217 THR A O 1
ATOM 1632 N N . VAL A 1 218 ? 8.284 -1.746 -22.524 1.00 71.88 218 VAL A N 1
ATOM 1633 C CA . VAL A 1 218 ? 7.358 -2.768 -22.022 1.00 71.88 218 VAL A CA 1
ATOM 1634 C C . VAL A 1 218 ? 6.146 -2.869 -22.938 1.00 71.88 218 VAL A C 1
ATOM 1636 O O . VAL A 1 218 ? 5.740 -1.872 -23.538 1.00 71.88 218 VAL A O 1
ATOM 1639 N N . ASP A 1 219 ? 5.553 -4.058 -23.029 1.00 76.12 219 ASP A N 1
ATOM 1640 C CA . ASP A 1 219 ? 4.227 -4.213 -23.626 1.00 76.12 219 ASP A CA 1
ATOM 1641 C C . ASP A 1 219 ? 3.212 -3.703 -22.599 1.00 76.12 219 ASP A C 1
ATOM 1643 O O . ASP A 1 219 ? 3.079 -4.313 -21.537 1.00 76.12 219 ASP A O 1
ATOM 1647 N N . PRO A 1 220 ? 2.490 -2.600 -22.862 1.00 75.69 220 PRO A N 1
ATOM 1648 C CA . PRO A 1 220 ? 1.579 -2.024 -21.882 1.00 75.69 220 PRO A CA 1
ATOM 1649 C C . PRO A 1 220 ? 0.439 -2.974 -21.491 1.00 75.69 220 PRO A C 1
ATOM 1651 O O . PRO A 1 220 ? -0.064 -2.871 -20.370 1.00 75.69 220 PRO A O 1
ATOM 1654 N N . VAL A 1 221 ? 0.028 -3.885 -22.379 1.00 81.44 221 VAL A N 1
ATOM 1655 C CA . VAL A 1 221 ? -1.039 -4.859 -22.116 1.00 81.44 221 VAL A CA 1
ATOM 1656 C C . VAL A 1 221 ? -0.501 -6.005 -21.268 1.00 81.44 221 VAL A C 1
ATOM 1658 O O . VAL A 1 221 ? -1.084 -6.297 -20.221 1.00 81.44 221 VAL A O 1
ATOM 1661 N N . ALA A 1 222 ? 0.618 -6.615 -21.672 1.00 80.06 222 ALA A N 1
ATOM 1662 C CA . ALA A 1 222 ? 1.236 -7.702 -20.909 1.00 80.06 222 ALA A CA 1
ATOM 1663 C C . ALA A 1 222 ? 1.679 -7.221 -19.521 1.00 80.06 222 ALA A C 1
ATOM 1665 O O . ALA A 1 222 ? 1.291 -7.800 -18.513 1.00 80.06 222 ALA A O 1
ATOM 1666 N N . TRP A 1 223 ? 2.356 -6.073 -19.452 1.00 83.69 223 TRP A N 1
ATOM 1667 C CA . TRP A 1 223 ? 2.763 -5.450 -18.195 1.00 83.69 223 TRP A CA 1
ATOM 1668 C C . TRP A 1 223 ? 1.576 -5.174 -17.270 1.00 83.69 223 TRP A C 1
ATOM 1670 O O . TRP A 1 223 ? 1.621 -5.505 -16.087 1.00 83.69 223 TRP A O 1
ATOM 1680 N N . SER A 1 224 ? 0.490 -4.590 -17.791 1.00 86.62 224 SER A N 1
ATOM 1681 C CA . SER A 1 224 ? -0.674 -4.281 -16.957 1.00 86.62 224 SER A CA 1
ATOM 1682 C C . SER A 1 224 ? -1.326 -5.554 -16.429 1.00 86.62 224 SER A C 1
ATOM 1684 O O . SER A 1 224 ? -1.815 -5.552 -15.300 1.00 86.62 224 SER A O 1
ATOM 1686 N N . LYS A 1 225 ? -1.340 -6.628 -17.222 1.00 88.94 225 LYS A N 1
ATOM 1687 C CA . LYS A 1 225 ? -1.875 -7.931 -16.824 1.00 88.94 225 LYS A CA 1
ATOM 1688 C C . LYS A 1 225 ? -1.008 -8.573 -15.740 1.00 88.94 225 LYS A C 1
ATOM 1690 O O . LYS A 1 225 ? -1.543 -8.961 -14.703 1.00 88.94 225 LYS A O 1
ATOM 1695 N N . ASP A 1 226 ? 0.300 -8.639 -15.958 1.00 88.94 226 ASP A N 1
ATOM 1696 C CA . ASP A 1 226 ? 1.245 -9.318 -15.069 1.00 88.94 226 ASP A CA 1
ATOM 1697 C C . ASP A 1 226 ? 1.359 -8.605 -13.720 1.00 88.94 226 ASP A C 1
ATOM 1699 O O . ASP A 1 226 ? 1.252 -9.244 -12.673 1.00 88.94 226 ASP A O 1
ATOM 1703 N N . VAL A 1 227 ? 1.484 -7.272 -13.729 1.00 90.88 227 VAL A N 1
ATOM 1704 C CA . VAL A 1 227 ? 1.538 -6.468 -12.498 1.00 90.88 227 VAL A CA 1
ATOM 1705 C C . VAL A 1 227 ? 0.250 -6.606 -11.698 1.00 90.88 227 VAL A C 1
ATOM 1707 O O . VAL A 1 227 ? 0.313 -6.800 -10.485 1.00 90.88 227 VAL A O 1
ATOM 1710 N N . SER A 1 228 ? -0.911 -6.548 -12.358 1.00 93.00 228 SER A N 1
ATOM 1711 C CA . SER A 1 228 ? -2.198 -6.726 -11.675 1.00 93.00 228 SER A CA 1
ATOM 1712 C C . SER A 1 228 ? -2.302 -8.115 -11.048 1.00 93.00 228 SER A C 1
ATOM 1714 O O . SER A 1 228 ? -2.640 -8.230 -9.874 1.00 93.00 228 SER A O 1
ATOM 1716 N N . ALA A 1 229 ? -1.939 -9.167 -11.789 1.00 91.81 229 ALA A N 1
ATOM 1717 C CA . ALA A 1 229 ? -1.964 -10.536 -11.282 1.00 91.81 229 ALA A CA 1
ATOM 1718 C C . ALA A 1 229 ? -1.014 -10.728 -10.088 1.00 91.81 229 ALA A C 1
ATOM 1720 O O . ALA A 1 229 ? -1.402 -11.314 -9.079 1.00 91.81 229 ALA A O 1
ATOM 1721 N N . ALA A 1 230 ? 0.208 -10.194 -10.163 1.00 92.12 230 ALA A N 1
ATOM 1722 C CA . ALA A 1 230 ? 1.169 -10.271 -9.067 1.00 92.12 230 ALA A CA 1
ATOM 1723 C C . ALA A 1 230 ? 0.683 -9.511 -7.821 1.00 92.12 230 ALA A C 1
ATOM 1725 O O . ALA A 1 230 ? 0.782 -10.030 -6.709 1.00 92.12 230 ALA A O 1
ATOM 1726 N N . MET A 1 231 ? 0.138 -8.301 -7.991 1.00 94.69 231 MET A N 1
ATOM 1727 C CA . MET A 1 231 ? -0.425 -7.517 -6.885 1.00 94.69 231 MET A CA 1
ATOM 1728 C C . MET A 1 231 ? -1.603 -8.235 -6.222 1.00 94.69 231 MET A C 1
ATOM 1730 O O . MET A 1 231 ? -1.679 -8.257 -4.994 1.00 94.69 231 MET A O 1
ATOM 1734 N N . ASP A 1 232 ? -2.480 -8.852 -7.013 1.00 94.00 232 ASP A N 1
ATOM 1735 C CA . ASP A 1 232 ? -3.624 -9.615 -6.516 1.00 94.00 232 ASP A CA 1
ATOM 1736 C C . ASP A 1 232 ? -3.185 -10.821 -5.679 1.00 94.00 232 ASP A C 1
ATOM 1738 O O . ASP A 1 232 ? -3.660 -11.003 -4.559 1.00 94.00 232 ASP A O 1
ATOM 1742 N N . GLU A 1 233 ? -2.246 -11.629 -6.178 1.00 92.81 233 GLU A N 1
ATOM 1743 C CA . GLU A 1 233 ? -1.750 -12.799 -5.443 1.00 92.81 233 GLU A CA 1
ATOM 1744 C C . GLU A 1 233 ? -1.048 -12.400 -4.139 1.00 92.81 233 GLU A C 1
ATOM 1746 O O . GLU A 1 233 ? -1.298 -12.991 -3.085 1.00 92.81 233 GLU A O 1
ATOM 1751 N N . VAL A 1 234 ? -0.233 -11.341 -4.164 1.00 93.12 234 VAL A N 1
ATOM 1752 C CA . VAL A 1 234 ? 0.378 -10.803 -2.939 1.00 93.12 234 VAL A CA 1
ATOM 1753 C C . VAL A 1 234 ? -0.684 -10.282 -1.973 1.00 93.12 234 VAL A C 1
ATOM 1755 O O . VAL A 1 234 ? -0.593 -10.545 -0.773 1.00 93.12 234 VAL A O 1
ATOM 1758 N N . GLY A 1 235 ? -1.700 -9.580 -2.478 1.00 93.94 235 GLY A N 1
ATOM 1759 C CA . GLY A 1 235 ? -2.826 -9.082 -1.689 1.00 93.94 235 GLY A CA 1
ATOM 1760 C C . GLY A 1 235 ? -3.541 -10.202 -0.938 1.00 93.94 235 GLY A C 1
ATOM 1761 O O . GLY A 1 235 ? -3.690 -10.115 0.282 1.00 93.94 235 GLY A O 1
ATOM 1762 N N . LYS A 1 236 ? -3.880 -11.296 -1.626 1.00 93.44 236 LYS A N 1
ATOM 1763 C CA . LYS A 1 236 ? -4.510 -12.478 -1.016 1.00 93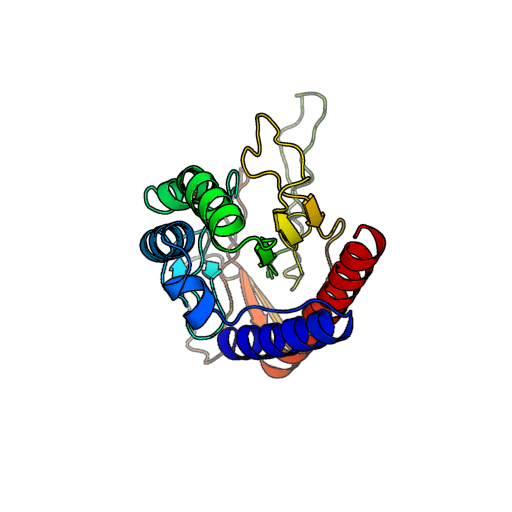.44 236 LYS A CA 1
ATOM 1764 C C . LYS A 1 236 ? -3.655 -13.088 0.087 1.00 93.44 236 LYS A C 1
ATOM 1766 O O . LYS A 1 236 ? -4.168 -13.395 1.160 1.00 93.44 236 LYS A O 1
ATOM 1771 N N . VAL A 1 237 ? -2.349 -13.241 -0.146 1.00 92.75 237 VAL A N 1
ATOM 1772 C CA . VAL A 1 237 ? -1.424 -13.788 0.862 1.00 92.75 237 VAL A CA 1
ATOM 1773 C C . VAL A 1 237 ? -1.334 -12.864 2.079 1.00 92.75 237 VAL A C 1
ATOM 1775 O O . VAL A 1 237 ? -1.352 -13.342 3.215 1.00 92.75 237 VAL A O 1
ATOM 1778 N N . MET A 1 238 ? -1.286 -11.545 1.869 1.00 93.81 238 MET A N 1
ATOM 1779 C CA . MET A 1 238 ? -1.295 -10.560 2.955 1.00 93.81 238 MET A CA 1
ATOM 1780 C C . MET A 1 238 ? -2.593 -10.612 3.766 1.00 93.81 238 MET A C 1
ATOM 1782 O O . MET A 1 238 ? -2.527 -10.622 4.994 1.00 93.81 238 MET A O 1
ATOM 1786 N N . ILE A 1 239 ? -3.755 -10.695 3.109 1.00 93.94 239 ILE A N 1
ATOM 1787 C CA . ILE A 1 239 ? -5.062 -10.836 3.770 1.00 93.94 239 ILE A CA 1
ATOM 1788 C C . ILE A 1 239 ? -5.133 -12.151 4.553 1.00 93.94 239 ILE A C 1
ATOM 1790 O O . ILE A 1 239 ? -5.531 -12.154 5.716 1.00 93.94 239 ILE A O 1
ATOM 1794 N N . ALA A 1 240 ? -4.709 -13.266 3.954 1.00 92.25 240 ALA A N 1
ATOM 1795 C CA . ALA A 1 240 ? -4.692 -14.567 4.616 1.00 92.25 240 ALA A CA 1
ATOM 1796 C C . ALA A 1 240 ? -3.814 -14.545 5.873 1.00 92.25 240 ALA A C 1
ATOM 1798 O O . ALA A 1 240 ? -4.219 -15.045 6.924 1.00 92.25 240 ALA A O 1
ATOM 1799 N N . ARG A 1 241 ? -2.635 -13.917 5.789 1.00 91.12 241 ARG A N 1
ATOM 1800 C CA . ARG A 1 241 ? -1.739 -13.771 6.936 1.00 91.12 241 ARG A CA 1
ATOM 1801 C C . ARG A 1 241 ? -2.322 -12.856 8.009 1.00 91.12 241 ARG A C 1
ATOM 1803 O O . ARG A 1 241 ? -2.253 -13.202 9.182 1.00 91.12 241 ARG A O 1
ATOM 1810 N N . PHE A 1 242 ? -2.918 -11.736 7.611 1.00 90.44 242 PHE A N 1
ATOM 1811 C CA . PHE A 1 242 ? -3.619 -10.841 8.526 1.00 90.44 242 PHE A CA 1
ATOM 1812 C C . PHE A 1 242 ? -4.742 -11.560 9.282 1.00 90.44 242 PHE A C 1
ATOM 1814 O O . PHE A 1 242 ? -4.823 -11.436 10.498 1.00 90.44 242 PHE A O 1
ATOM 1821 N N . ASN A 1 243 ? -5.563 -12.353 8.591 1.00 89.88 243 ASN A N 1
ATOM 1822 C CA . ASN A 1 243 ? -6.642 -13.109 9.227 1.00 89.88 243 ASN A CA 1
ATOM 1823 C C . ASN A 1 243 ? -6.136 -14.178 10.198 1.00 89.88 243 ASN A C 1
ATOM 1825 O O . ASN A 1 243 ? -6.805 -14.445 11.188 1.00 89.88 243 ASN A O 1
ATOM 1829 N N . ALA A 1 244 ? -4.997 -14.810 9.905 1.00 87.88 244 ALA A N 1
ATOM 1830 C CA . ALA A 1 244 ? -4.413 -15.825 10.779 1.00 87.88 244 ALA A CA 1
ATOM 1831 C C . ALA A 1 244 ? -3.883 -15.239 12.100 1.00 87.88 244 ALA A C 1
ATOM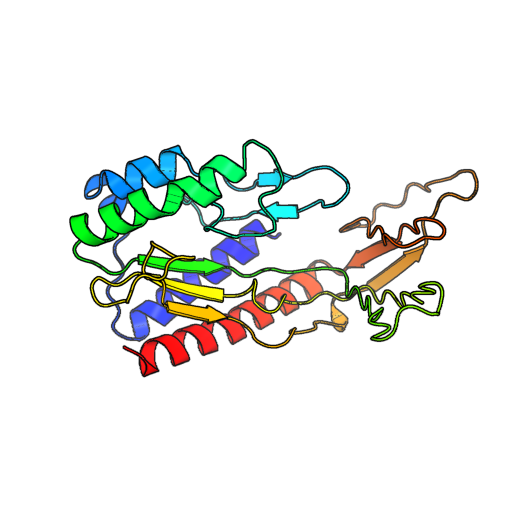 1833 O O . ALA A 1 244 ? -3.817 -15.954 13.096 1.00 87.88 244 ALA A O 1
ATOM 1834 N N . ASP A 1 245 ? -3.508 -13.958 12.091 1.00 83.75 245 ASP A N 1
ATOM 1835 C CA . ASP A 1 245 ? -2.919 -13.254 13.231 1.00 83.75 245 ASP A CA 1
ATOM 1836 C C . ASP A 1 245 ? -3.941 -12.345 13.971 1.00 83.75 245 ASP A C 1
ATOM 1838 O O . ASP A 1 245 ? -3.558 -11.684 14.939 1.00 83.75 245 ASP A O 1
ATOM 1842 N N . ARG A 1 246 ? -5.213 -12.295 13.529 1.00 73.19 246 ARG A N 1
ATOM 1843 C CA . ARG A 1 246 ? -6.326 -11.548 14.159 1.00 73.19 246 ARG A CA 1
ATOM 1844 C C . ARG A 1 246 ? -7.014 -12.370 15.246 1.00 73.19 246 ARG A C 1
ATOM 1846 O O . ARG A 1 246 ? -7.271 -11.786 16.322 1.00 73.19 246 ARG A O 1
#

Organism: NCBI:txid88688

Radius of gyration: 20.2 Å; chains: 1; bounding box: 59×34×54 Å

Foldseek 3Di:
DVQVLQQVLVVVLVVLLVVLVDDDDDPVNLCVQAPLSVVLQVLFAAPQDFDDDQPTDTDYHHPPDGDAADAPPPVQPDPSNVCRHVVSQVSQLRSCVSVVHKDKDFDWDWDQWDFPQPQDPVDPDDARPRPGPIDGWTKTDWPRGKMWMQHPPADADPRRNNSIDIDTHHDIDTDHQFWDDKAWPQDPDDDDDDDPFPWDDWNFDDDDDGTITITTGGDPVSVSVSSSVVSNVSSNVNSVVVSVVD

Secondary structure (DSSP, 8-state):
-HHHHHHHHHHHHHHHHHTTTPPPPPHHHHHHH-HHHHHHHHHSBPSSEEE-STT-EEE---TT--B-PPTT-TT--STTTHHHHHHSHHHHHHHHHHHTS-EEEEE--EEEEE-------SSS-S--------EEEEEEPTTTSEEEEE-TTSPPBTTBTT-EEEEE-SS-EEEGGGEEEEEE---SS---------EEEEEE--SSS---EEEEEE-HHHHHHHHHHHHHHHHHHHHHHHHHT-